Protein AF-0000000079816705 (afdb_homodimer)

Structure (mmCIF, N/CA/C/O backbone):
data_AF-0000000079816705-model_v1
#
loop_
_entity.id
_entity.type
_entity.pdbx_description
1 polymer 'SnoaL-like domain-containing protein'
#
loop_
_atom_site.group_PDB
_atom_site.id
_atom_site.type_symbol
_atom_site.label_atom_id
_atom_site.label_alt_id
_atom_site.label_comp_id
_atom_site.label_asym_id
_atom_site.label_entity_id
_atom_site.label_seq_id
_atom_site.pdbx_PDB_ins_code
_atom_site.Cartn_x
_atom_site.Cartn_y
_atom_site.Cartn_z
_atom_site.occupancy
_atom_site.B_iso_or_equiv
_atom_site.auth_seq_id
_atom_site.auth_comp_id
_atom_site.auth_asym_id
_atom_site.auth_atom_id
_atom_site.pdbx_PDB_model_num
ATOM 1 N N . MET A 1 1 ? -42.031 -26.094 -22.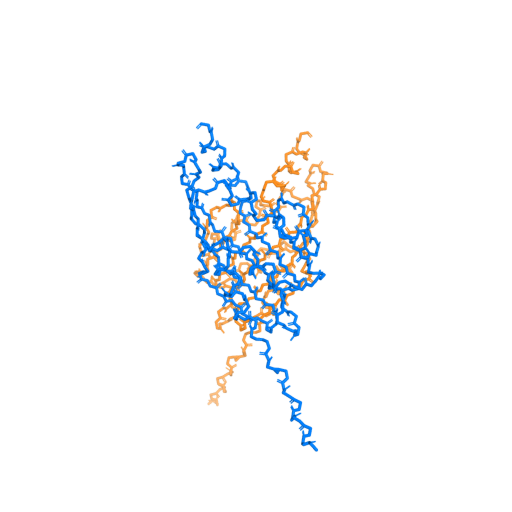469 1 42.72 1 MET A N 1
ATOM 2 C CA . MET A 1 1 ? -40.844 -26.328 -21.625 1 42.72 1 MET A CA 1
ATOM 3 C C . MET A 1 1 ? -40.625 -25.141 -20.703 1 42.72 1 MET A C 1
ATOM 5 O O . MET A 1 1 ? -40.656 -23.984 -21.156 1 42.72 1 MET A O 1
ATOM 9 N N . PRO A 1 2 ? -40.906 -25.188 -19.406 1 45.41 2 PRO A N 1
ATOM 10 C CA . PRO A 1 2 ? -40.875 -23.984 -18.562 1 45.41 2 PRO A CA 1
ATOM 11 C C . PRO A 1 2 ? -39.5 -23.281 -18.625 1 45.41 2 PRO A C 1
ATOM 13 O O . PRO A 1 2 ? -38.5 -23.906 -18.906 1 45.41 2 PRO A O 1
ATOM 16 N N . ASP A 1 3 ? -39.469 -22.031 -19.156 1 44.06 3 ASP A N 1
ATOM 17 C CA . ASP A 1 3 ? -38.281 -21.156 -19.125 1 44.06 3 ASP A CA 1
ATOM 18 C C . ASP A 1 3 ? -37.625 -21.172 -17.766 1 44.06 3 ASP A C 1
ATOM 20 O O . ASP A 1 3 ? -38.281 -20.984 -16.734 1 44.06 3 ASP A O 1
ATOM 24 N N . SER A 1 4 ? -36.656 -22.125 -17.531 1 47.72 4 SER A N 1
ATOM 25 C CA . SER A 1 4 ? -35.875 -22.109 -16.297 1 47.72 4 SER A CA 1
ATOM 26 C C . SER A 1 4 ? -35.688 -20.688 -15.789 1 47.72 4 SER A C 1
ATOM 28 O O . SER A 1 4 ? -35.312 -19.781 -16.562 1 47.72 4 SER A O 1
ATOM 30 N N . PRO A 1 5 ? -36.406 -20.281 -14.742 1 44.16 5 PRO A N 1
ATOM 31 C CA . PRO A 1 5 ? -36.188 -18.922 -14.25 1 44.16 5 PRO A CA 1
ATOM 32 C C . PRO A 1 5 ? -34.75 -18.422 -14.422 1 44.16 5 PRO A C 1
ATOM 34 O O . PRO A 1 5 ? -33.844 -19.234 -14.469 1 44.16 5 PRO A O 1
ATOM 37 N N . ALA A 1 6 ? -34.656 -17.391 -15.109 1 47.44 6 ALA A N 1
ATOM 38 C CA . ALA A 1 6 ? -33.406 -16.641 -15.188 1 47.44 6 ALA A CA 1
ATOM 39 C C . ALA A 1 6 ? -32.656 -16.688 -13.859 1 47.44 6 ALA A C 1
ATOM 41 O O . ALA A 1 6 ? -33.188 -16.344 -12.812 1 47.44 6 ALA A O 1
ATOM 42 N N . SER A 1 7 ? -31.906 -17.781 -13.484 1 44.28 7 SER A N 1
ATOM 43 C CA . SER A 1 7 ? -31.062 -17.844 -12.289 1 44.28 7 SER A CA 1
ATOM 44 C C . SER A 1 7 ? -30.562 -16.453 -11.891 1 44.28 7 SER A C 1
ATOM 46 O O . SER A 1 7 ? -29.984 -15.742 -12.711 1 44.28 7 SER A O 1
ATOM 48 N N . GLU A 1 8 ? -31.203 -15.68 -11.094 1 46.78 8 GLU A N 1
ATOM 49 C CA . GLU A 1 8 ? -30.75 -14.375 -10.617 1 46.78 8 GLU A CA 1
ATOM 50 C C . GLU A 1 8 ? -29.234 -14.352 -10.445 1 46.78 8 GLU A C 1
ATOM 52 O O . GLU A 1 8 ? -28.641 -15.297 -9.922 1 46.78 8 GLU A O 1
ATOM 57 N N . PRO A 1 9 ? -28.469 -13.617 -11.25 1 49.44 9 PRO A N 1
ATOM 58 C CA . PRO A 1 9 ? -27.016 -13.609 -11.133 1 49.44 9 PRO A CA 1
ATOM 59 C C . PRO A 1 9 ? -26.547 -13.664 -9.68 1 49.44 9 PRO A C 1
ATOM 61 O O . PRO A 1 9 ? -27.141 -13.031 -8.805 1 49.44 9 PRO A O 1
ATOM 64 N N . ARG A 1 10 ? -26.312 -14.68 -9.023 1 48.09 10 ARG A N 1
ATOM 65 C CA . ARG A 1 10 ? -25.766 -14.789 -7.68 1 48.09 10 ARG A CA 1
ATOM 66 C C . ARG A 1 10 ? -24.859 -13.602 -7.359 1 48.09 10 ARG A C 1
ATOM 68 O O . ARG A 1 10 ? -23.938 -13.305 -8.117 1 48.09 10 ARG A O 1
ATOM 75 N N . PRO A 1 11 ? -25.359 -12.664 -6.695 1 55.03 11 PRO A N 1
ATOM 76 C CA . PRO A 1 11 ? -24.562 -11.492 -6.344 1 55.03 11 PRO A CA 1
ATOM 77 C C . PRO A 1 11 ? -23.125 -11.836 -5.969 1 55.03 11 PRO A C 1
ATOM 79 O O . PRO A 1 11 ? -22.891 -12.766 -5.188 1 55.03 11 PRO A O 1
ATOM 82 N N . THR A 1 12 ? -22.125 -11.633 -6.855 1 71.31 12 THR A N 1
ATOM 83 C CA . THR A 1 12 ? -20.703 -11.906 -6.68 1 71.31 12 THR A CA 1
ATOM 84 C C . THR A 1 12 ? -20.203 -11.32 -5.363 1 71.31 12 THR A C 1
ATOM 86 O O . THR A 1 12 ? -20.531 -10.18 -5.02 1 71.31 12 THR A O 1
ATOM 89 N N . ASN A 1 13 ? -19.953 -12.141 -4.375 1 90.88 13 ASN A N 1
ATOM 90 C CA . ASN A 1 13 ? -19.328 -11.828 -3.09 1 90.88 13 ASN A CA 1
ATOM 91 C C . ASN A 1 13 ? -17.859 -11.484 -3.24 1 90.88 13 ASN A C 1
ATOM 93 O O . ASN A 1 13 ? -17.016 -12.383 -3.391 1 90.88 13 ASN A O 1
ATOM 97 N N . PRO A 1 14 ? -17.594 -10.234 -3.35 1 96.31 14 PRO A N 1
ATOM 98 C CA . PRO A 1 14 ? -16.203 -9.812 -3.543 1 96.31 14 PRO A CA 1
ATOM 99 C C . PRO A 1 14 ? -15.258 -10.43 -2.516 1 96.31 14 PRO A C 1
ATOM 101 O O . PRO A 1 14 ? -14.133 -10.805 -2.855 1 96.31 14 PRO A O 1
ATOM 104 N N . ARG A 1 15 ? -15.648 -10.555 -1.278 1 96.81 15 ARG A N 1
ATOM 105 C CA . ARG A 1 15 ? -14.805 -11.141 -0.239 1 96.81 15 ARG A CA 1
ATOM 106 C C . ARG A 1 15 ? -14.445 -12.586 -0.575 1 96.81 15 ARG A C 1
ATOM 108 O O . ARG A 1 15 ? -13.305 -13.008 -0.395 1 96.81 15 ARG A O 1
ATOM 115 N N . ALA A 1 16 ? -15.422 -13.312 -1.028 1 97 16 ALA A N 1
ATOM 116 C CA . ALA A 1 16 ? -15.188 -14.711 -1.363 1 97 16 ALA A CA 1
ATOM 117 C C . ALA A 1 16 ? -14.156 -14.844 -2.479 1 97 16 ALA A C 1
ATOM 119 O O . ALA A 1 16 ? -13.32 -15.75 -2.457 1 97 16 ALA A O 1
ATOM 120 N N . THR A 1 17 ? -14.211 -14.016 -3.504 1 97.94 17 THR A N 1
ATOM 121 C CA . THR A 1 17 ? -13.242 -14.023 -4.59 1 97.94 17 THR A CA 1
ATOM 122 C C . THR A 1 17 ? -11.836 -13.766 -4.059 1 97.94 17 THR A C 1
ATOM 124 O O . THR A 1 17 ? -10.891 -14.461 -4.438 1 97.94 17 THR A O 1
ATOM 127 N N . VAL A 1 18 ? -11.703 -12.844 -3.186 1 98.44 18 VAL A N 1
ATOM 128 C CA . VAL A 1 18 ? -10.406 -12.477 -2.631 1 98.44 18 VAL A CA 1
ATOM 129 C C . VAL A 1 18 ? -9.867 -13.609 -1.76 1 98.44 18 VAL A C 1
ATOM 131 O O . VAL A 1 18 ? -8.672 -13.922 -1.801 1 98.44 18 VAL A O 1
ATOM 134 N N . GLU A 1 19 ? -10.742 -14.188 -0.979 1 98.25 19 GLU A N 1
ATOM 135 C CA . GLU A 1 19 ? -10.328 -15.336 -0.175 1 98.25 19 GLU A CA 1
ATOM 136 C C . GLU A 1 19 ? -9.867 -16.484 -1.058 1 98.25 19 GLU A C 1
ATOM 138 O O . GLU A 1 19 ? -8.875 -17.156 -0.749 1 98.25 19 GLU A O 1
ATOM 143 N N . ALA A 1 20 ? -10.547 -16.719 -2.148 1 98.12 20 ALA A N 1
ATOM 144 C CA . ALA A 1 20 ? -10.141 -17.734 -3.111 1 98.12 20 ALA A CA 1
ATOM 145 C C . ALA A 1 20 ? -8.781 -17.406 -3.723 1 98.12 20 ALA A C 1
ATOM 147 O O . ALA A 1 20 ? -7.977 -18.297 -3.975 1 98.12 20 ALA A O 1
ATOM 148 N N . TYR A 1 21 ? -8.547 -16.172 -3.996 1 98.19 21 TYR A N 1
ATOM 149 C CA . TYR A 1 21 ? -7.262 -15.711 -4.516 1 98.19 21 TYR A CA 1
ATOM 150 C C . TYR A 1 21 ? -6.121 -16.109 -3.59 1 98.19 21 TYR A C 1
ATOM 152 O O . TYR A 1 21 ? -5.145 -16.719 -4.027 1 98.19 21 TYR A O 1
ATOM 160 N N . PHE A 1 22 ? -6.211 -15.789 -2.318 1 98.5 22 PHE A N 1
ATOM 161 C CA . PHE A 1 22 ? -5.141 -16.078 -1.374 1 98.5 22 PHE A CA 1
ATOM 162 C C . PHE A 1 22 ? -4.98 -17.594 -1.195 1 98.5 22 PHE A C 1
ATOM 164 O O . PHE A 1 22 ? -3.863 -18.078 -1.028 1 98.5 22 PHE A O 1
ATOM 171 N N . ALA A 1 23 ? -6.129 -18.328 -1.174 1 98.31 23 ALA A N 1
ATOM 172 C CA . ALA A 1 23 ? -6.043 -19.781 -1.122 1 98.31 23 ALA A CA 1
ATOM 173 C C . ALA A 1 23 ? -5.242 -20.328 -2.303 1 98.31 23 ALA A C 1
ATOM 175 O O . ALA A 1 23 ? -4.379 -21.188 -2.131 1 98.31 23 ALA A O 1
ATOM 176 N N . ALA A 1 24 ? -5.52 -19.844 -3.492 1 97.62 24 ALA A N 1
ATOM 177 C CA . ALA A 1 24 ? -4.848 -20.297 -4.703 1 97.62 24 ALA A CA 1
ATOM 178 C C . ALA A 1 24 ? -3.363 -19.938 -4.676 1 97.62 24 ALA A C 1
ATOM 180 O O . ALA A 1 24 ? -2.514 -20.766 -5.02 1 97.62 24 ALA A O 1
ATOM 181 N N . VAL A 1 25 ? -3.021 -18.734 -4.301 1 96.81 25 VAL A N 1
ATOM 182 C CA . VAL A 1 25 ? -1.636 -18.281 -4.215 1 96.81 25 VAL A CA 1
ATOM 183 C C . VAL A 1 25 ? -0.864 -19.172 -3.24 1 96.81 25 VAL A C 1
ATOM 185 O O . VAL A 1 25 ? 0.232 -19.641 -3.553 1 96.81 25 VAL A O 1
ATOM 188 N N . ASN A 1 26 ? -1.409 -19.391 -2.049 1 97.69 26 ASN A N 1
ATOM 189 C CA . ASN A 1 26 ? -0.739 -20.141 -0.999 1 97.69 26 ASN A CA 1
ATOM 190 C C . ASN A 1 26 ? -0.594 -21.609 -1.375 1 97.69 26 ASN A C 1
ATOM 192 O O . ASN A 1 26 ? 0.366 -22.266 -0.97 1 97.69 26 ASN A O 1
ATOM 196 N N . ALA A 1 27 ? -1.508 -22.094 -2.188 1 96.81 27 ALA A N 1
ATOM 197 C CA . ALA A 1 27 ? -1.453 -23.469 -2.662 1 96.81 27 ALA A CA 1
ATOM 198 C C . ALA A 1 27 ? -0.591 -23.578 -3.916 1 96.81 27 ALA A C 1
ATOM 200 O O . ALA A 1 27 ? -0.335 -24.688 -4.402 1 96.81 27 ALA A O 1
ATOM 201 N N . ARG A 1 28 ? -0.2 -22.5 -4.395 1 95.88 28 ARG A N 1
ATOM 202 C CA . ARG A 1 28 ? 0.533 -22.422 -5.652 1 95.88 28 ARG A CA 1
ATOM 203 C C . ARG A 1 28 ? -0.248 -23.094 -6.781 1 95.88 28 ARG A C 1
ATOM 205 O O . ARG A 1 28 ? 0.323 -23.844 -7.582 1 95.88 28 ARG A O 1
ATOM 212 N N . ASP A 1 29 ? -1.526 -22.906 -6.719 1 95.25 29 ASP A N 1
ATOM 213 C CA . ASP A 1 29 ? -2.428 -23.359 -7.773 1 95.25 29 ASP A CA 1
ATOM 214 C C . ASP A 1 29 ? -2.65 -22.266 -8.82 1 95.25 29 ASP A C 1
ATOM 216 O O . ASP A 1 29 ? -3.641 -21.547 -8.758 1 95.25 29 ASP A O 1
ATOM 220 N N . PHE A 1 30 ? -1.835 -22.234 -9.789 1 93.69 30 PHE A N 1
ATOM 221 C CA . PHE A 1 30 ? -1.773 -21.125 -10.727 1 93.69 30 PHE A CA 1
ATOM 222 C C . PHE A 1 30 ? -2.957 -21.156 -11.688 1 93.69 30 PHE A C 1
ATOM 224 O O . PHE A 1 30 ? -3.42 -20.109 -12.148 1 93.69 30 PHE A O 1
ATOM 231 N N . ASP A 1 31 ? -3.463 -22.312 -11.977 1 93.5 31 ASP A N 1
ATOM 232 C CA . ASP A 1 31 ? -4.648 -22.406 -12.82 1 93.5 31 ASP A CA 1
ATOM 233 C C . ASP A 1 31 ? -5.863 -21.781 -12.133 1 93.5 31 ASP A C 1
ATOM 235 O O . ASP A 1 31 ? -6.586 -20.984 -12.742 1 93.5 31 ASP A O 1
ATOM 239 N N . ALA A 1 32 ? -6.094 -22.188 -10.906 1 95.56 32 ALA A N 1
ATOM 240 C CA . ALA A 1 32 ? -7.188 -21.609 -10.141 1 95.56 32 ALA A CA 1
ATOM 241 C C . ALA A 1 32 ? -7.02 -20.094 -10 1 95.56 32 ALA A C 1
ATOM 243 O O . ALA A 1 32 ? -7.996 -19.344 -10.086 1 95.56 32 ALA A O 1
ATOM 244 N N . LEU A 1 33 ? -5.785 -19.672 -9.766 1 95.94 33 LEU A N 1
ATOM 245 C CA . LEU A 1 33 ? -5.488 -18.25 -9.625 1 95.94 33 LEU A CA 1
ATOM 246 C C . LEU A 1 33 ? -5.863 -17.484 -10.883 1 95.94 33 LEU A C 1
ATOM 248 O O . LEU A 1 33 ? -6.566 -16.469 -10.82 1 95.94 33 LEU A O 1
ATOM 252 N N . ALA A 1 34 ? -5.414 -17.953 -12 1 94.94 34 ALA A N 1
ATOM 253 C CA . ALA A 1 34 ? -5.676 -17.312 -13.273 1 94.94 34 ALA A CA 1
ATOM 254 C C . ALA A 1 34 ? -7.176 -17.203 -13.539 1 94.94 34 ALA A C 1
ATOM 256 O O . ALA A 1 34 ? -7.652 -16.188 -14.062 1 94.94 34 ALA A O 1
ATOM 257 N N . ALA A 1 35 ? -7.926 -18.141 -13.156 1 95.44 35 ALA A N 1
ATOM 258 C CA . ALA A 1 35 ? -9.359 -18.219 -13.422 1 95.44 35 ALA A CA 1
ATOM 259 C C . ALA A 1 35 ? -10.125 -17.172 -12.625 1 95.44 35 ALA A C 1
ATOM 261 O O . ALA A 1 35 ? -11.281 -16.875 -12.93 1 95.44 35 ALA A O 1
ATOM 262 N N . LEU A 1 36 ? -9.547 -16.688 -11.602 1 97.56 36 LEU A N 1
ATOM 263 C CA . LEU A 1 36 ? -10.203 -15.68 -10.766 1 97.56 36 LEU A CA 1
ATOM 264 C C . LEU A 1 36 ? -10.164 -14.312 -11.43 1 97.56 36 LEU A C 1
ATOM 266 O O . LEU A 1 36 ? -10.906 -13.406 -11.039 1 97.56 36 LEU A O 1
ATOM 270 N N . PHE A 1 37 ? -9.266 -14.094 -12.375 1 98.19 37 PHE A N 1
ATOM 271 C CA . PHE A 1 37 ? -9.102 -12.797 -13.008 1 98.19 37 PHE A CA 1
ATOM 272 C C . PHE A 1 37 ? -10.039 -12.648 -14.203 1 98.19 37 PHE A C 1
ATOM 274 O O . PHE A 1 37 ? -10.305 -13.625 -14.914 1 98.19 37 PHE A O 1
ATOM 281 N N . ALA A 1 38 ? -10.531 -11.43 -14.406 1 98 38 ALA A N 1
ATOM 282 C CA . ALA A 1 38 ? -11.203 -11.102 -15.656 1 98 38 ALA A CA 1
ATOM 283 C C . ALA A 1 38 ? -10.242 -11.219 -16.844 1 98 38 ALA A C 1
ATOM 285 O O . ALA A 1 38 ? -9.031 -11.094 -16.672 1 98 38 ALA A O 1
ATOM 286 N N . GLU A 1 39 ? -10.727 -11.391 -18 1 96.75 39 GLU A N 1
ATOM 287 C CA . GLU A 1 39 ? -9.906 -11.578 -19.188 1 96.75 39 GLU A CA 1
ATOM 288 C C . GLU A 1 39 ? -9.023 -10.359 -19.453 1 96.75 39 GLU A C 1
ATOM 290 O O . GLU A 1 39 ? -7.887 -10.5 -19.906 1 96.75 39 GLU A O 1
ATOM 295 N N . ASP A 1 40 ? -9.508 -9.219 -19.156 1 97.06 40 ASP A N 1
ATOM 296 C CA . ASP A 1 40 ? -8.773 -7.98 -19.422 1 97.06 40 ASP A CA 1
ATOM 297 C C . ASP A 1 40 ? -8.273 -7.348 -18.125 1 97.06 40 ASP A C 1
ATOM 299 O O . ASP A 1 40 ? -8.086 -6.129 -18.062 1 97.06 40 ASP A O 1
ATOM 303 N N . ALA A 1 41 ? -8.172 -8.164 -17.109 1 98.56 41 ALA A N 1
ATOM 304 C CA . ALA A 1 41 ? -7.781 -7.656 -15.797 1 98.56 41 ALA A CA 1
ATOM 305 C C . ALA A 1 41 ? -6.445 -6.918 -15.867 1 98.56 41 ALA A C 1
ATOM 307 O O . ALA A 1 41 ? -5.613 -7.207 -16.734 1 98.56 41 ALA A O 1
ATOM 308 N N . THR A 1 42 ? -6.273 -5.918 -15.016 1 98.69 42 THR A N 1
ATOM 309 C CA . THR A 1 42 ? -5 -5.234 -14.812 1 98.69 42 THR A CA 1
ATOM 310 C C . THR A 1 42 ? -4.387 -5.613 -13.469 1 98.69 42 THR A C 1
ATOM 312 O O . THR A 1 42 ? -5.105 -5.801 -12.484 1 98.69 42 THR A O 1
ATOM 315 N N . PHE A 1 43 ? -3.135 -5.773 -13.5 1 98.31 43 PHE A N 1
ATOM 316 C CA . PHE A 1 43 ? -2.367 -6.203 -12.336 1 98.31 43 PHE A CA 1
ATOM 317 C C . PHE A 1 43 ? -1.11 -5.355 -12.172 1 98.31 43 PHE A C 1
ATOM 319 O O . PHE A 1 43 ? -0.281 -5.289 -13.078 1 98.31 43 PHE A O 1
ATOM 326 N N . SER A 1 44 ? -0.979 -4.703 -10.984 1 98.62 44 SER A N 1
ATOM 327 C CA . SER A 1 44 ? 0.123 -3.785 -10.711 1 98.62 44 SER A CA 1
ATOM 328 C C . SER A 1 44 ? 0.858 -4.168 -9.43 1 98.62 44 SER A C 1
ATOM 330 O O . SER A 1 44 ? 0.523 -3.682 -8.344 1 98.62 44 SER A O 1
ATOM 332 N N . PRO A 1 45 ? 1.819 -5.051 -9.508 1 97.94 45 PRO A N 1
ATOM 333 C CA . PRO A 1 45 ? 2.689 -5.277 -8.352 1 97.94 45 PRO A CA 1
ATOM 334 C C . PRO A 1 45 ? 3.727 -4.172 -8.172 1 97.94 45 PRO A C 1
ATOM 336 O O . PRO A 1 45 ? 4.477 -3.861 -9.094 1 97.94 45 PRO A O 1
ATOM 339 N N . VAL A 1 46 ? 3.773 -3.611 -6.996 1 98.06 46 VAL A N 1
ATOM 340 C CA . VAL A 1 46 ? 4.695 -2.51 -6.73 1 98.06 46 VAL A CA 1
ATOM 341 C C . VAL A 1 46 ? 6.125 -2.947 -7.035 1 98.06 46 VAL A C 1
ATOM 343 O O . VAL A 1 46 ? 6.52 -4.074 -6.723 1 98.06 46 VAL A O 1
ATOM 346 N N . GLY A 1 47 ? 6.852 -2.021 -7.73 1 96.06 47 GLY A N 1
ATOM 347 C CA . GLY A 1 47 ? 8.25 -2.299 -8.023 1 96.06 47 GLY A CA 1
ATOM 348 C C . GLY A 1 47 ? 8.445 -3.117 -9.289 1 96.06 47 GLY A C 1
ATOM 349 O O . GLY A 1 47 ? 9.57 -3.463 -9.641 1 96.06 47 GLY A O 1
ATOM 350 N N . SER A 1 48 ? 7.398 -3.518 -9.922 1 95.62 48 SER A N 1
ATOM 351 C CA . SER A 1 48 ? 7.453 -4.293 -11.156 1 95.62 48 SER A CA 1
ATOM 352 C C . SER A 1 48 ? 6.559 -3.684 -12.234 1 95.62 48 SER A C 1
ATOM 354 O O . SER A 1 48 ? 5.789 -2.758 -11.961 1 95.62 48 SER A O 1
ATOM 356 N N . ARG A 1 49 ? 6.672 -4.102 -13.43 1 95.06 49 ARG A N 1
ATOM 357 C CA . ARG A 1 49 ? 5.844 -3.59 -14.516 1 95.06 49 ARG A CA 1
ATOM 358 C C . ARG A 1 49 ? 4.383 -3.996 -14.328 1 95.06 49 ARG A C 1
ATOM 360 O O . ARG A 1 49 ? 4.098 -5.059 -13.773 1 95.06 49 ARG A O 1
ATOM 367 N N . ASP A 1 50 ? 3.553 -3.17 -14.867 1 97.69 50 ASP A N 1
ATOM 368 C CA . ASP A 1 50 ? 2.137 -3.525 -14.914 1 97.69 50 ASP A CA 1
ATOM 369 C C . ASP A 1 50 ? 1.893 -4.676 -15.883 1 97.69 50 ASP A C 1
ATOM 371 O O . ASP A 1 50 ? 2.604 -4.812 -16.891 1 97.69 50 ASP A O 1
ATOM 375 N N . ARG A 1 51 ? 0.913 -5.461 -15.508 1 97.44 51 ARG A N 1
ATOM 376 C CA . ARG A 1 51 ? 0.498 -6.574 -16.359 1 97.44 51 ARG A CA 1
ATOM 377 C C . ARG A 1 51 ? -0.968 -6.445 -16.75 1 97.44 51 ARG A C 1
ATOM 379 O O . ARG A 1 51 ? -1.759 -5.828 -16.031 1 97.44 51 ARG A O 1
ATOM 386 N N . GLN A 1 52 ? -1.261 -6.992 -17.875 1 97.88 52 GLN A N 1
ATOM 387 C CA . GLN A 1 52 ? -2.627 -6.934 -18.391 1 97.88 52 GLN A CA 1
ATOM 388 C C . GLN A 1 52 ? -3.039 -8.266 -19.016 1 97.88 52 GLN A C 1
ATOM 390 O O . GLN A 1 52 ? -2.293 -8.844 -19.812 1 97.88 52 GLN A O 1
ATOM 395 N N . GLY A 1 53 ? -4.215 -8.664 -18.656 1 96.75 53 GLY A N 1
ATOM 396 C CA . GLY A 1 53 ? -4.758 -9.914 -19.172 1 96.75 53 GLY A CA 1
ATOM 397 C C . GLY A 1 53 ? -4.309 -11.125 -18.391 1 96.75 53 GLY A C 1
ATOM 398 O O . GLY A 1 53 ? -3.24 -11.117 -17.766 1 96.75 53 GLY A O 1
ATOM 399 N N . ARG A 1 54 ? -5.09 -12.172 -18.453 1 95.44 54 ARG A N 1
ATOM 400 C CA . ARG A 1 54 ? -4.883 -13.359 -17.625 1 95.44 54 ARG A CA 1
ATOM 401 C C . ARG A 1 54 ? -3.535 -14.008 -17.922 1 95.44 54 ARG A C 1
ATOM 403 O O . ARG A 1 54 ? -2.816 -14.414 -17.016 1 95.44 54 ARG A O 1
ATOM 410 N N . ALA A 1 55 ? -3.201 -14.125 -19.172 1 92.44 55 ALA A N 1
ATOM 411 C CA . ALA A 1 55 ? -1.953 -14.773 -19.547 1 92.44 55 ALA A CA 1
ATOM 412 C C . ALA A 1 55 ? -0.749 -14.039 -18.984 1 92.44 55 ALA A C 1
ATOM 414 O O . ALA A 1 55 ? 0.155 -14.656 -18.406 1 92.44 55 ALA A O 1
ATOM 415 N N . ASP A 1 56 ? -0.744 -12.75 -19.125 1 95.38 56 ASP A N 1
ATOM 416 C CA . ASP A 1 56 ? 0.337 -11.914 -18.594 1 95.38 56 ASP A CA 1
ATOM 417 C C . ASP A 1 56 ? 0.391 -11.977 -17.078 1 95.38 56 ASP A C 1
ATOM 419 O O . ASP A 1 56 ? 1.474 -12.047 -16.484 1 95.38 56 ASP A O 1
ATOM 423 N N . ILE A 1 57 ? -0.718 -11.961 -16.438 1 95.81 57 ILE A N 1
ATOM 424 C CA . ILE A 1 57 ? -0.808 -12 -14.977 1 95.81 57 ILE A CA 1
ATOM 425 C C . ILE A 1 57 ? -0.337 -13.359 -14.469 1 95.81 57 ILE A C 1
ATOM 427 O O . ILE A 1 57 ? 0.414 -13.438 -13.492 1 95.81 57 ILE A O 1
ATOM 431 N N . ALA A 1 58 ? -0.751 -14.422 -15.164 1 92.06 58 ALA A N 1
ATOM 432 C CA . ALA A 1 58 ? -0.384 -15.781 -14.766 1 92.06 58 ALA A CA 1
ATOM 433 C C . ALA A 1 58 ? 1.128 -15.977 -14.828 1 92.06 58 ALA A C 1
ATOM 435 O O . ALA A 1 58 ? 1.687 -16.766 -14.062 1 92.06 58 ALA A O 1
ATOM 436 N N . ALA A 1 59 ? 1.818 -15.25 -15.617 1 93.31 59 ALA A N 1
ATOM 437 C CA . ALA A 1 59 ? 3.26 -15.391 -15.805 1 93.31 59 ALA A CA 1
ATOM 438 C C . ALA A 1 59 ? 4.031 -14.773 -14.641 1 93.31 59 ALA A C 1
ATOM 440 O O . ALA A 1 59 ? 5.23 -15.016 -14.484 1 93.31 59 ALA A O 1
ATOM 441 N N . TYR A 1 60 ? 3.457 -14.039 -13.805 1 94.56 60 TYR A N 1
ATOM 442 C CA . TYR A 1 60 ? 4.094 -13.32 -12.711 1 94.56 60 TYR A CA 1
ATOM 443 C C . TYR A 1 60 ? 4.41 -14.266 -11.555 1 94.56 60 TYR A C 1
ATOM 445 O O . TYR A 1 60 ? 5.492 -14.188 -10.961 1 94.56 60 TYR A O 1
ATOM 453 N N . TYR A 1 61 ? 3.557 -15.172 -11.227 1 93.88 61 TYR A N 1
ATOM 454 C CA . TYR A 1 61 ? 3.562 -15.859 -9.945 1 93.88 61 TYR A CA 1
ATOM 455 C C . TYR A 1 61 ? 4.566 -17 -9.945 1 93.88 61 TYR A C 1
ATOM 457 O O . TYR A 1 61 ? 5.328 -17.172 -8.984 1 93.88 61 TYR A O 1
ATOM 465 N N . PRO A 1 62 ? 4.719 -17.766 -11.031 1 92.44 62 PRO A N 1
ATOM 466 C CA . PRO A 1 62 ? 5.617 -18.922 -10.969 1 92.44 62 PRO A CA 1
ATOM 467 C C . PRO A 1 62 ? 7.062 -18.531 -10.664 1 92.44 62 PRO A C 1
ATOM 469 O O . PRO A 1 62 ? 7.656 -19.047 -9.711 1 92.44 62 PRO A O 1
ATOM 472 N N . PRO A 1 63 ? 7.617 -17.609 -11.43 1 91.38 63 PRO A N 1
ATOM 473 C CA . PRO A 1 63 ? 9 -17.266 -11.102 1 91.38 63 PRO A CA 1
ATOM 474 C C . PRO A 1 63 ? 9.141 -16.641 -9.711 1 91.38 63 PRO A C 1
ATOM 476 O O . PRO A 1 63 ? 10.164 -16.828 -9.047 1 91.38 63 PRO A O 1
ATOM 479 N N . LEU A 1 64 ? 8.227 -15.852 -9.258 1 90.62 64 LEU A N 1
ATOM 480 C CA . LEU A 1 64 ? 8.242 -15.25 -7.934 1 90.62 64 LEU A CA 1
ATOM 481 C C . LEU A 1 64 ? 8.242 -16.312 -6.848 1 90.62 64 LEU A C 1
ATOM 483 O O . LEU A 1 64 ? 9.086 -16.297 -5.949 1 90.62 64 LEU A O 1
ATOM 487 N N . LEU A 1 65 ? 7.391 -17.266 -6.941 1 91.62 65 LEU A N 1
ATOM 488 C CA . LEU A 1 65 ? 7.199 -18.266 -5.898 1 91.62 65 LEU A CA 1
ATOM 489 C C . LEU A 1 65 ? 8.273 -19.328 -5.969 1 91.62 65 LEU A C 1
ATOM 491 O O . LEU A 1 65 ? 8.555 -20.016 -4.977 1 91.62 65 LEU A O 1
ATOM 495 N N . ALA A 1 66 ? 8.898 -19.484 -7.117 1 91.06 66 ALA A N 1
ATOM 496 C CA . ALA A 1 66 ? 9.977 -20.453 -7.289 1 91.06 66 ALA A CA 1
ATOM 497 C C . ALA A 1 66 ? 11.164 -20.125 -6.395 1 91.06 66 ALA A C 1
ATOM 499 O O . ALA A 1 66 ? 11.977 -20.984 -6.074 1 91.06 66 ALA A O 1
ATOM 500 N N . GLY A 1 67 ? 11.266 -18.922 -6.02 1 92.31 67 GLY A N 1
ATOM 501 C CA . GLY A 1 67 ? 12.352 -18.5 -5.152 1 92.31 67 GLY A CA 1
ATOM 502 C C . GLY A 1 67 ? 12.148 -18.906 -3.703 1 92.31 67 GLY A C 1
ATOM 503 O O . GLY A 1 67 ? 13.07 -18.812 -2.893 1 92.31 67 GLY A O 1
ATOM 504 N N . PHE A 1 68 ? 11.016 -19.422 -3.408 1 95.38 68 PHE A N 1
ATOM 505 C CA . PHE A 1 68 ? 10.68 -19.766 -2.033 1 95.38 68 PHE A CA 1
ATOM 506 C C . PHE A 1 68 ? 10.43 -21.266 -1.895 1 95.38 68 PHE A C 1
ATOM 508 O O . PHE A 1 68 ? 9.711 -21.844 -2.703 1 95.38 68 PHE A O 1
ATOM 515 N N . GLU A 1 69 ? 11.016 -21.859 -0.927 1 95.75 69 GLU A N 1
ATOM 516 C CA . GLU A 1 69 ? 10.672 -23.219 -0.536 1 95.75 69 GLU A CA 1
ATOM 517 C C . GLU A 1 69 ? 9.242 -23.297 0.004 1 95.75 69 GLU A C 1
ATOM 519 O O . GLU A 1 69 ? 8.5 -24.234 -0.302 1 95.75 69 GLU A O 1
ATOM 524 N N . ARG A 1 70 ? 8.977 -22.328 0.792 1 96.81 70 ARG A N 1
ATOM 525 C CA . ARG A 1 70 ? 7.637 -22.141 1.331 1 96.81 70 ARG A CA 1
ATOM 526 C C . ARG A 1 70 ? 7.344 -20.656 1.544 1 96.81 70 ARG A C 1
ATOM 528 O O . ARG A 1 70 ? 8.266 -19.859 1.708 1 96.81 70 ARG A O 1
ATOM 535 N N . GLY A 1 71 ? 6.137 -20.359 1.53 1 97.62 71 GLY A N 1
ATOM 536 C CA . GLY A 1 71 ? 5.637 -19.016 1.771 1 97.62 71 GLY A CA 1
ATOM 537 C C . GLY A 1 71 ? 4.141 -18.969 1.996 1 97.62 71 GLY A C 1
ATOM 538 O O . GLY A 1 71 ? 3.393 -19.75 1.413 1 97.62 71 GLY A O 1
ATOM 539 N N . THR A 1 72 ? 3.777 -18.062 2.832 1 98.56 72 THR A N 1
ATOM 540 C CA . THR A 1 72 ? 2.357 -17.938 3.135 1 98.56 72 THR A CA 1
ATOM 541 C C . THR A 1 72 ? 1.966 -16.469 3.264 1 98.56 72 THR A C 1
ATOM 543 O O . THR A 1 72 ? 2.623 -15.695 3.977 1 98.56 72 THR A O 1
ATOM 546 N N . ASP A 1 73 ? 1.02 -16.094 2.459 1 98.69 73 ASP A N 1
ATOM 547 C CA . ASP A 1 73 ? 0.312 -14.836 2.672 1 98.69 73 ASP A CA 1
ATOM 548 C C . ASP A 1 73 ? -0.858 -15.023 3.635 1 98.69 73 ASP A C 1
ATOM 550 O O . ASP A 1 73 ? -1.766 -15.812 3.373 1 98.69 73 ASP A O 1
ATOM 554 N N . THR A 1 74 ? -0.886 -14.312 4.684 1 98.81 74 THR A N 1
ATOM 555 C CA . THR A 1 74 ? -1.973 -14.367 5.656 1 98.81 74 THR A CA 1
ATOM 556 C C . THR A 1 74 ? -2.746 -13.055 5.672 1 98.81 74 THR A C 1
ATOM 558 O O . THR A 1 74 ? -2.236 -12.031 6.141 1 98.81 74 THR A O 1
ATOM 561 N N . PRO A 1 75 ? -3.959 -13.094 5.145 1 98.81 75 PRO A N 1
ATOM 562 C CA . PRO A 1 75 ? -4.785 -11.898 5.332 1 98.81 75 PRO A CA 1
ATOM 563 C C . PRO A 1 75 ? -5.047 -11.586 6.801 1 98.81 75 PRO A C 1
ATOM 565 O O . PRO A 1 75 ? -5.625 -12.406 7.52 1 98.81 75 PRO A O 1
ATOM 568 N N . THR A 1 76 ? -4.609 -10.453 7.238 1 98.56 76 THR A N 1
ATOM 569 C CA . THR A 1 76 ? -4.793 -10.047 8.625 1 98.56 76 THR A CA 1
ATOM 570 C C . THR A 1 76 ? -6.039 -9.18 8.781 1 98.56 76 THR A C 1
ATOM 572 O O . THR A 1 76 ? -6.59 -9.055 9.875 1 98.56 76 THR A O 1
ATOM 575 N N . ARG A 1 77 ? -6.461 -8.57 7.75 1 98.31 77 ARG A N 1
ATOM 576 C CA . ARG A 1 77 ? -7.668 -7.75 7.715 1 98.31 77 ARG A CA 1
ATOM 577 C C . ARG A 1 77 ? -8.211 -7.637 6.297 1 98.31 77 ARG A C 1
ATOM 579 O O . ARG A 1 77 ? -7.453 -7.422 5.352 1 98.31 77 ARG A O 1
ATOM 586 N N . ILE A 1 78 ? -9.492 -7.773 6.121 1 98.38 78 ILE A N 1
ATOM 587 C CA . ILE A 1 78 ? -10.172 -7.617 4.84 1 98.38 78 ILE A CA 1
ATOM 588 C C . ILE A 1 78 ? -11.273 -6.566 4.961 1 98.38 78 ILE A C 1
ATOM 590 O O . ILE A 1 78 ? -12.172 -6.691 5.801 1 98.38 78 ILE A O 1
ATOM 594 N N . SER A 1 79 ? -11.203 -5.523 4.191 1 98.31 79 SER A N 1
ATOM 595 C CA . SER A 1 79 ? -12.203 -4.465 4.137 1 98.31 79 SER A CA 1
ATOM 596 C C . SER A 1 79 ? -12.891 -4.426 2.775 1 98.31 79 SER A C 1
ATOM 598 O O . SER A 1 79 ? -12.227 -4.312 1.743 1 98.31 79 SER A O 1
ATOM 600 N N . VAL A 1 80 ? -14.188 -4.465 2.783 1 97.88 80 VAL A N 1
ATOM 601 C CA . VAL A 1 80 ? -14.938 -4.512 1.535 1 97.88 80 VAL A CA 1
ATOM 602 C C . VAL A 1 80 ? -15.758 -3.23 1.38 1 97.88 80 VAL A C 1
ATOM 604 O O . VAL A 1 80 ? -16.641 -2.943 2.199 1 97.88 80 VAL A O 1
ATOM 607 N N . ALA A 1 81 ? -15.477 -2.422 0.412 1 97.25 81 ALA A N 1
ATOM 608 C CA . ALA A 1 81 ? -16.25 -1.266 -0.026 1 97.25 81 ALA A CA 1
ATOM 609 C C . ALA A 1 81 ? -16.891 -1.521 -1.387 1 97.25 81 ALA A C 1
ATOM 611 O O . ALA A 1 81 ? -16.312 -1.197 -2.426 1 97.25 81 ALA A O 1
ATOM 612 N N . ASP A 1 82 ? -18.172 -2.01 -1.296 1 94.12 82 ASP A N 1
ATOM 613 C CA . ASP A 1 82 ? -18.828 -2.43 -2.529 1 94.12 82 ASP A CA 1
ATOM 614 C C . ASP A 1 82 ? -17.969 -3.447 -3.287 1 94.12 82 ASP A C 1
ATOM 616 O O . ASP A 1 82 ? -17.781 -4.574 -2.822 1 94.12 82 ASP A O 1
ATOM 620 N N . ARG A 1 83 ? -17.266 -3.076 -4.406 1 95.31 83 ARG A N 1
ATOM 621 C CA . ARG A 1 83 ? -16.531 -4.039 -5.219 1 95.31 83 ARG A CA 1
ATOM 622 C C . ARG A 1 83 ? -15.031 -3.828 -5.094 1 95.31 83 ARG A C 1
ATOM 624 O O . ARG A 1 83 ? -14.25 -4.441 -5.824 1 95.31 83 ARG A O 1
ATOM 631 N N . VAL A 1 84 ? -14.703 -2.91 -4.234 1 98.25 84 VAL A N 1
ATOM 632 C CA . VAL A 1 84 ? -13.297 -2.707 -3.91 1 98.25 84 VAL A CA 1
ATOM 633 C C . VAL A 1 84 ? -12.961 -3.408 -2.596 1 98.25 84 VAL A C 1
ATOM 635 O O . VAL A 1 84 ? -13.641 -3.205 -1.585 1 98.25 84 VAL A O 1
ATOM 638 N N . VAL A 1 85 ? -11.984 -4.289 -2.602 1 98.62 85 VAL A N 1
ATOM 639 C CA . VAL A 1 85 ? -11.555 -5.031 -1.419 1 98.62 85 VAL A CA 1
ATOM 640 C C . VAL A 1 85 ? -10.102 -4.699 -1.099 1 98.62 85 VAL A C 1
ATOM 642 O O . VAL A 1 85 ? -9.227 -4.832 -1.957 1 98.62 85 VAL A O 1
ATOM 645 N N . THR A 1 86 ? -9.859 -4.215 0.055 1 98.88 86 THR A N 1
ATOM 646 C CA . THR A 1 86 ? -8.508 -3.982 0.557 1 98.88 86 THR A CA 1
ATOM 647 C C . THR A 1 86 ? -8.117 -5.047 1.577 1 98.88 86 THR A C 1
ATOM 649 O O . THR A 1 86 ? -8.891 -5.348 2.492 1 98.88 86 THR A O 1
ATOM 652 N N . VAL A 1 87 ? -6.945 -5.57 1.382 1 98.88 87 VAL A N 1
ATOM 653 C CA . VAL A 1 87 ? -6.492 -6.645 2.262 1 98.88 87 VAL A CA 1
ATOM 654 C C . VAL A 1 87 ? -5.121 -6.297 2.834 1 98.88 87 VAL A C 1
ATOM 656 O O . VAL A 1 87 ? -4.18 -6.023 2.086 1 98.88 87 VAL A O 1
ATOM 659 N N . GLU A 1 88 ? -5 -6.23 4.098 1 98.88 88 GLU A N 1
ATOM 660 C CA . GLU A 1 88 ? -3.711 -6.219 4.777 1 98.88 88 GLU A CA 1
ATOM 661 C C . GLU A 1 88 ? -3.199 -7.633 5.02 1 98.88 88 GLU A C 1
ATOM 663 O O . GLU A 1 88 ? -3.977 -8.531 5.355 1 98.88 88 GLU A O 1
ATOM 668 N N . ILE A 1 89 ? -1.901 -7.789 4.828 1 98.88 89 ILE A N 1
ATOM 669 C CA . ILE A 1 89 ? -1.343 -9.133 4.723 1 98.88 89 ILE A CA 1
ATOM 670 C C . ILE A 1 89 ? -0.039 -9.211 5.516 1 98.88 89 ILE A C 1
ATOM 672 O O . ILE A 1 89 ? 0.75 -8.266 5.516 1 98.88 89 ILE A O 1
ATOM 676 N N . GLY A 1 90 ? 0.162 -10.273 6.184 1 98.81 90 GLY A N 1
ATOM 677 C CA . GLY A 1 90 ? 1.495 -10.695 6.582 1 98.81 90 GLY A CA 1
ATOM 678 C C . GLY A 1 90 ? 2.047 -11.812 5.727 1 98.81 90 GLY A C 1
ATOM 679 O O . GLY A 1 90 ? 1.391 -12.844 5.539 1 98.81 90 GLY A O 1
ATOM 680 N N . PHE A 1 91 ? 3.215 -11.625 5.199 1 98.69 91 PHE A N 1
ATOM 681 C CA . PHE A 1 91 ? 3.896 -12.68 4.461 1 98.69 91 PHE A CA 1
ATOM 682 C C . PHE A 1 91 ? 5.035 -13.273 5.285 1 98.69 91 PHE A C 1
ATOM 684 O O . PHE A 1 91 ? 5.773 -12.539 5.945 1 98.69 91 PHE A O 1
ATOM 691 N N . GLU A 1 92 ? 5.164 -14.5 5.285 1 98.69 92 GLU A N 1
ATOM 692 C CA . GLU A 1 92 ? 6.316 -15.242 5.793 1 98.69 92 GLU A CA 1
ATOM 693 C C . GLU A 1 92 ? 6.738 -16.344 4.824 1 98.69 92 GLU A C 1
ATOM 695 O O . GLU A 1 92 ? 5.898 -17.078 4.316 1 98.69 92 GLU A O 1
ATOM 700 N N . GLY A 1 93 ? 7.98 -16.422 4.605 1 98 93 GLY A N 1
ATOM 701 C CA . GLY A 1 93 ? 8.477 -17.469 3.727 1 98 93 GLY A CA 1
ATOM 702 C C . GLY A 1 93 ? 9.93 -17.812 3.984 1 98 93 GLY A C 1
ATOM 703 O O . GLY A 1 93 ? 10.609 -17.141 4.766 1 98 93 GLY A O 1
ATOM 704 N N . ARG A 1 94 ? 10.352 -18.938 3.426 1 97.94 94 ARG A N 1
ATOM 705 C CA . ARG A 1 94 ? 11.734 -19.406 3.393 1 97.94 94 ARG A CA 1
ATOM 706 C C . ARG A 1 94 ? 12.227 -19.562 1.957 1 97.94 94 ARG A C 1
ATOM 708 O O . ARG A 1 94 ? 11.578 -20.219 1.143 1 97.94 94 ARG A O 1
ATOM 715 N N . THR A 1 95 ? 13.344 -18.953 1.701 1 97.12 95 THR A N 1
ATOM 716 C CA . THR A 1 95 ? 13.891 -19.062 0.351 1 97.12 95 THR A CA 1
ATOM 717 C C . THR A 1 95 ? 14.422 -20.469 0.088 1 97.12 95 THR A C 1
ATOM 719 O O . THR A 1 95 ? 14.625 -21.25 1.022 1 97.12 95 THR A O 1
ATOM 722 N N . VAL A 1 96 ? 14.625 -20.766 -1.172 1 95.31 96 VAL A N 1
ATOM 723 C CA . VAL A 1 96 ? 15.227 -22.031 -1.559 1 95.31 96 VAL A CA 1
ATOM 724 C C . VAL A 1 96 ? 16.625 -22.156 -0.946 1 95.31 96 VAL A C 1
ATOM 726 O O . VAL A 1 96 ? 17.078 -23.25 -0.626 1 95.31 96 VAL A O 1
ATOM 729 N N . GLY A 1 97 ? 17.25 -21.094 -0.697 1 94.31 97 GLY A N 1
ATOM 730 C CA . GLY A 1 97 ? 18.562 -21.062 -0.085 1 94.31 97 GLY A CA 1
ATOM 731 C C . GLY A 1 97 ? 18.516 -21.188 1.427 1 94.31 97 GLY A C 1
ATOM 732 O O . GLY A 1 97 ? 19.562 -21.25 2.08 1 94.31 97 GLY A O 1
ATOM 733 N N . GLY A 1 98 ? 17.328 -21.094 2.002 1 96.12 98 GLY A N 1
ATOM 734 C CA . GLY A 1 98 ? 17.188 -21.406 3.414 1 96.12 98 GLY A CA 1
ATOM 735 C C . GLY A 1 98 ? 17.031 -20.172 4.289 1 96.12 98 GLY A C 1
ATOM 736 O O . GLY A 1 98 ? 17 -20.281 5.516 1 96.12 98 GLY A O 1
ATOM 737 N N . ALA A 1 99 ? 16.922 -19.047 3.701 1 97.38 99 ALA A N 1
ATOM 738 C CA . ALA A 1 99 ? 16.781 -17.828 4.473 1 97.38 99 ALA A CA 1
ATOM 739 C C . ALA A 1 99 ? 15.305 -17.484 4.691 1 97.38 99 ALA A C 1
ATOM 741 O O . ALA A 1 99 ? 14.477 -17.688 3.803 1 97.38 99 ALA A O 1
ATOM 742 N N . ASP A 1 100 ? 14.992 -16.891 5.852 1 98.06 100 ASP A N 1
ATOM 743 C CA . ASP A 1 100 ? 13.633 -16.438 6.152 1 98.06 100 ASP A CA 1
ATOM 744 C C . ASP A 1 100 ? 13.391 -15.039 5.613 1 98.06 100 ASP A C 1
ATOM 746 O O . ASP A 1 100 ? 14.258 -14.172 5.711 1 98.06 100 ASP A O 1
ATOM 750 N N . ILE A 1 101 ? 12.273 -14.883 5.016 1 98.19 101 ILE A N 1
ATOM 751 C CA . ILE A 1 101 ? 11.789 -13.586 4.559 1 98.19 101 ILE A CA 1
ATOM 752 C C . ILE A 1 101 ? 10.422 -13.297 5.168 1 98.19 101 ILE A C 1
ATOM 754 O O . ILE A 1 101 ? 9.555 -14.172 5.203 1 98.19 101 ILE A O 1
ATOM 758 N N . ALA A 1 102 ? 10.203 -12.117 5.68 1 98.69 102 ALA A N 1
ATOM 759 C CA . ALA A 1 102 ? 8.914 -11.695 6.215 1 98.69 102 ALA A CA 1
ATOM 760 C C . ALA A 1 102 ? 8.672 -10.211 5.957 1 98.69 102 ALA A C 1
ATOM 762 O O . ALA A 1 102 ? 9.586 -9.391 6.074 1 98.69 102 ALA A O 1
ATOM 763 N N . PHE A 1 103 ? 7.473 -9.883 5.668 1 98.5 103 PHE A N 1
ATOM 764 C CA . PHE A 1 103 ? 7.094 -8.484 5.48 1 98.5 103 PHE A CA 1
ATOM 765 C C . PHE A 1 103 ? 5.578 -8.328 5.492 1 98.5 103 PHE A C 1
ATOM 767 O O . PHE A 1 103 ? 4.848 -9.305 5.312 1 98.5 103 PHE A O 1
ATOM 774 N N . ASP A 1 104 ? 5.102 -7.168 5.691 1 98.69 104 ASP A N 1
ATOM 775 C CA . ASP A 1 104 ? 3.691 -6.812 5.562 1 98.69 104 ASP A CA 1
ATOM 776 C C . ASP A 1 104 ? 3.393 -6.254 4.172 1 98.69 104 ASP A C 1
ATOM 778 O O . ASP A 1 104 ? 4.293 -5.762 3.486 1 98.69 104 ASP A O 1
ATOM 782 N N . ALA A 1 105 ? 2.154 -6.34 3.762 1 98.88 105 ALA A N 1
ATOM 783 C CA . ALA A 1 105 ? 1.712 -5.828 2.469 1 98.88 105 ALA A CA 1
ATOM 784 C C . ALA A 1 105 ? 0.258 -5.367 2.529 1 98.88 105 ALA A C 1
ATOM 786 O O . ALA A 1 105 ? -0.435 -5.613 3.52 1 98.88 105 ALA A O 1
ATOM 787 N N . VAL A 1 106 ? -0.172 -4.691 1.544 1 98.88 106 VAL A N 1
ATOM 788 C CA . VAL A 1 106 ? -1.58 -4.395 1.308 1 98.88 106 VAL A CA 1
ATOM 789 C C . VAL A 1 106 ? -1.916 -4.617 -0.165 1 98.88 106 VAL A C 1
ATOM 791 O O . VAL A 1 106 ? -1.134 -4.258 -1.048 1 98.88 106 VAL A O 1
ATOM 794 N N . ASP A 1 107 ? -2.982 -5.266 -0.454 1 98.94 107 ASP A N 1
ATOM 795 C CA . ASP A 1 107 ? -3.525 -5.48 -1.792 1 98.94 107 ASP A CA 1
ATOM 796 C C . ASP A 1 107 ? -4.848 -4.738 -1.973 1 98.94 107 ASP A C 1
ATOM 798 O O . ASP A 1 107 ? -5.676 -4.699 -1.06 1 98.94 107 ASP A O 1
ATOM 802 N N . VAL A 1 108 ? -5.094 -4.145 -3.096 1 98.94 108 VAL A N 1
ATOM 803 C CA . VAL A 1 108 ? -6.367 -3.531 -3.457 1 98.94 108 VAL A CA 1
ATOM 804 C C . VAL A 1 108 ? -6.953 -4.238 -4.676 1 98.94 108 VAL A C 1
ATOM 806 O O . VAL A 1 108 ? -6.348 -4.246 -5.75 1 98.94 108 VAL A O 1
ATOM 809 N N . PHE A 1 109 ? -8.102 -4.77 -4.531 1 98.88 109 PHE A N 1
ATOM 810 C CA . PHE A 1 109 ? -8.82 -5.5 -5.574 1 98.88 109 PHE A CA 1
ATOM 811 C C . PHE A 1 109 ? -10.031 -4.711 -6.055 1 98.88 109 PHE A C 1
ATOM 813 O O . PHE A 1 109 ? -10.75 -4.121 -5.25 1 98.88 109 PHE A O 1
ATOM 820 N N . ASP A 1 110 ? -10.211 -4.715 -7.324 1 98.69 110 ASP A N 1
ATOM 821 C CA . ASP A 1 110 ? -11.523 -4.43 -7.902 1 98.69 110 ASP A CA 1
ATOM 822 C C . ASP A 1 110 ? -12.18 -5.703 -8.438 1 98.69 110 ASP A C 1
ATOM 824 O O . ASP A 1 110 ? -11.617 -6.375 -9.305 1 98.69 110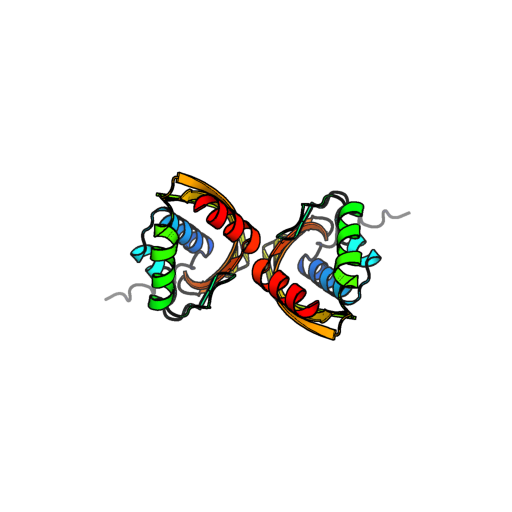 ASP A O 1
ATOM 828 N N . ILE A 1 111 ? -13.32 -6.004 -7.945 1 98.5 111 ILE A N 1
ATOM 829 C CA . ILE A 1 111 ? -14.07 -7.176 -8.383 1 98.5 111 ILE A CA 1
ATOM 830 C C . ILE A 1 111 ? -15.195 -6.75 -9.32 1 98.5 111 ILE A C 1
ATOM 832 O O . ILE A 1 111 ? -15.945 -5.82 -9.008 1 98.5 111 ILE A O 1
ATOM 836 N N . ASP A 1 112 ? -15.281 -7.355 -10.461 1 97.38 112 ASP A N 1
ATOM 837 C CA . ASP A 1 112 ? -16.312 -6.953 -11.414 1 97.38 112 ASP A CA 1
ATOM 838 C C . ASP A 1 112 ? -17.656 -7.609 -11.086 1 97.38 112 ASP A C 1
ATOM 840 O O . ASP A 1 112 ? -17.766 -8.32 -10.086 1 97.38 112 ASP A O 1
ATOM 844 N N . GLU A 1 113 ? -18.656 -7.328 -11.906 1 94.56 113 GLU A N 1
ATOM 845 C CA . GLU A 1 113 ? -20.016 -7.77 -11.648 1 94.56 113 GLU A CA 1
ATOM 846 C C . GLU A 1 113 ? -20.125 -9.289 -11.711 1 94.56 113 GLU A C 1
ATOM 848 O O . GLU A 1 113 ? -21 -9.883 -11.055 1 94.56 113 GLU A O 1
ATOM 853 N N . ASP A 1 114 ? -19.25 -9.898 -12.445 1 94.69 114 ASP A N 1
ATOM 854 C CA . ASP A 1 114 ? -19.266 -11.352 -12.602 1 94.69 114 ASP A CA 1
ATOM 855 C C . ASP A 1 114 ? -18.469 -12.039 -11.5 1 94.69 114 ASP A C 1
ATOM 857 O O . ASP A 1 114 ? -18.359 -13.266 -11.469 1 94.69 114 ASP A O 1
ATOM 861 N N . GLY A 1 115 ? -17.844 -11.219 -10.648 1 96.56 115 GLY A N 1
ATOM 862 C CA . GLY A 1 115 ? -17.109 -11.773 -9.523 1 96.56 115 GLY A CA 1
ATOM 863 C C . GLY A 1 115 ? -15.648 -12.031 -9.828 1 96.56 115 GLY A C 1
ATOM 864 O O . GLY A 1 115 ? -14.953 -12.703 -9.062 1 96.56 115 GLY A O 1
ATOM 865 N N . HIS A 1 116 ? -15.164 -11.57 -10.875 1 97.88 116 HIS A N 1
ATOM 866 C CA . HIS A 1 116 ? -13.758 -11.719 -11.234 1 97.88 116 HIS A CA 1
ATOM 867 C C . HIS A 1 116 ? -12.945 -10.516 -10.773 1 97.88 116 HIS A C 1
ATOM 869 O O . HIS A 1 116 ? -13.484 -9.414 -10.609 1 97.88 116 HIS A O 1
ATOM 875 N N . ILE A 1 117 ? -11.68 -10.766 -10.547 1 98.5 117 ILE A N 1
ATOM 876 C CA . ILE A 1 117 ? -10.758 -9.68 -10.258 1 98.5 117 ILE A CA 1
ATOM 877 C C . ILE A 1 117 ? -10.516 -8.859 -11.523 1 98.5 117 ILE A C 1
ATOM 879 O O . ILE A 1 117 ? -9.945 -9.359 -12.5 1 98.5 117 ILE A O 1
ATOM 883 N N . ALA A 1 118 ? -10.945 -7.652 -11.516 1 98.69 118 ALA A N 1
ATOM 884 C CA . ALA A 1 118 ? -10.758 -6.758 -12.656 1 98.69 118 ALA A CA 1
ATOM 885 C C . ALA A 1 118 ? -9.453 -5.977 -12.531 1 98.69 118 ALA A C 1
ATOM 887 O O . ALA A 1 118 ? -8.836 -5.617 -13.539 1 98.69 118 ALA A O 1
ATOM 888 N N . ARG A 1 119 ? -9.086 -5.625 -11.375 1 98.81 119 ARG A N 1
ATOM 889 C CA . ARG A 1 119 ? -7.859 -4.906 -11.062 1 98.81 119 ARG A CA 1
ATOM 890 C C . ARG A 1 119 ? -7.258 -5.387 -9.75 1 98.81 119 ARG A C 1
ATOM 892 O O . ARG A 1 119 ? -7.98 -5.602 -8.773 1 98.81 119 ARG A O 1
ATOM 899 N N . LEU A 1 120 ? -5.969 -5.531 -9.688 1 98.81 120 LEU A N 1
ATOM 900 C CA . LEU A 1 120 ? -5.234 -5.859 -8.469 1 98.81 120 LEU A CA 1
ATOM 901 C C . LEU A 1 120 ? -3.941 -5.062 -8.383 1 98.81 120 LEU A C 1
ATOM 903 O O . LEU A 1 120 ? -3.16 -5.031 -9.336 1 98.81 120 LEU A O 1
ATOM 907 N N . SER A 1 121 ? -3.789 -4.332 -7.344 1 98.81 121 SER A N 1
ATOM 908 C CA . SER A 1 121 ? -2.531 -3.666 -7.027 1 98.81 121 SER A CA 1
ATOM 909 C C . SER A 1 121 ? -1.928 -4.211 -5.738 1 98.81 121 SER A C 1
ATOM 911 O O . SER A 1 121 ? -2.631 -4.379 -4.738 1 98.81 121 SER A O 1
ATOM 913 N N . LEU A 1 122 ? -0.656 -4.555 -5.723 1 98.75 122 LEU A N 1
ATOM 914 C CA . LEU A 1 122 ? 0.087 -5.07 -4.578 1 98.75 122 LEU A CA 1
ATOM 915 C C . LEU A 1 122 ? 1.084 -4.035 -4.066 1 98.75 122 LEU A C 1
ATOM 917 O O . LEU A 1 122 ? 1.819 -3.434 -4.855 1 98.75 122 LEU A O 1
ATOM 921 N N . TRP A 1 123 ? 1.116 -3.846 -2.758 1 98.88 123 TRP A N 1
ATOM 922 C CA . TRP A 1 123 ? 2.021 -2.873 -2.154 1 98.88 123 TRP A CA 1
ATOM 923 C C . TRP A 1 123 ? 2.77 -3.482 -0.974 1 98.88 123 TRP A C 1
ATOM 925 O O . TRP A 1 123 ? 2.156 -4.07 -0.08 1 98.88 123 TRP A O 1
ATOM 935 N N . TYR A 1 124 ? 4.047 -3.293 -0.944 1 98.75 124 TYR A N 1
ATOM 936 C CA . TYR A 1 124 ? 4.938 -3.658 0.15 1 98.75 124 TYR A CA 1
ATOM 937 C C . TYR A 1 124 ? 6.199 -2.801 0.135 1 98.75 124 TYR A C 1
ATOM 939 O O . TYR A 1 124 ? 6.426 -2.035 -0.805 1 98.75 124 TYR A O 1
ATOM 947 N N . ASP A 1 125 ? 7.008 -2.879 1.21 1 98.69 125 ASP A N 1
ATOM 948 C CA . ASP A 1 125 ? 8.273 -2.15 1.284 1 98.69 125 ASP A CA 1
ATOM 949 C C . ASP A 1 125 ? 9.312 -2.758 0.344 1 98.69 125 ASP A C 1
ATOM 951 O O . ASP A 1 125 ? 10.062 -3.656 0.734 1 98.69 125 ASP A O 1
ATOM 955 N N . THR A 1 126 ? 9.391 -2.221 -0.893 1 98.44 126 THR A N 1
ATOM 956 C CA . THR A 1 126 ? 10.234 -2.814 -1.924 1 98.44 126 THR A CA 1
ATOM 957 C C . THR A 1 126 ? 11.703 -2.754 -1.519 1 98.44 126 THR A C 1
ATOM 959 O O . THR A 1 126 ? 12.484 -3.648 -1.854 1 98.44 126 THR A O 1
ATOM 962 N N . ARG A 1 127 ? 12.102 -1.728 -0.841 1 98.06 127 ARG A N 1
ATOM 963 C CA . ARG A 1 127 ? 13.484 -1.595 -0.396 1 98.06 127 ARG A CA 1
ATOM 964 C C . ARG A 1 127 ? 13.828 -2.65 0.65 1 98.06 127 ARG A C 1
ATOM 966 O O . ARG A 1 127 ? 14.875 -3.299 0.566 1 98.06 127 ARG A O 1
ATOM 973 N N . ASP A 1 128 ? 12.961 -2.812 1.603 1 98.12 128 ASP A N 1
ATOM 974 C CA . ASP A 1 128 ? 13.219 -3.777 2.666 1 98.12 128 ASP A CA 1
ATOM 975 C C . ASP A 1 128 ? 13.219 -5.207 2.125 1 98.12 128 ASP A C 1
ATOM 977 O O . ASP A 1 128 ? 14.062 -6.02 2.504 1 98.12 128 ASP A O 1
ATOM 981 N N . VAL A 1 129 ? 12.234 -5.551 1.287 1 97.12 129 VAL A N 1
ATOM 982 C CA . VAL A 1 129 ? 12.156 -6.895 0.724 1 97.12 129 VAL A CA 1
ATOM 983 C C . VAL A 1 129 ? 13.406 -7.184 -0.105 1 97.12 129 VAL A C 1
ATOM 985 O O . VAL A 1 129 ? 13.992 -8.266 -0.004 1 97.12 129 VAL A O 1
ATOM 988 N N . ALA A 1 130 ? 13.836 -6.227 -0.919 1 96 130 ALA A N 1
ATOM 989 C CA . ALA A 1 130 ? 15.062 -6.402 -1.698 1 96 130 ALA A CA 1
ATOM 990 C C . ALA A 1 130 ? 16.266 -6.648 -0.788 1 96 130 ALA A C 1
ATOM 992 O O . ALA A 1 130 ? 17.109 -7.484 -1.091 1 96 130 ALA A O 1
ATOM 993 N N . ARG A 1 131 ? 16.344 -5.875 0.29 1 96.81 131 ARG A N 1
ATOM 994 C CA . ARG A 1 131 ? 17.422 -6.039 1.253 1 96.81 131 ARG A CA 1
ATOM 995 C C . ARG A 1 131 ? 17.438 -7.449 1.837 1 96.81 131 ARG A C 1
ATOM 997 O O . ARG A 1 131 ? 18.484 -8.07 1.951 1 96.81 131 ARG A O 1
ATOM 1004 N N . GLN A 1 132 ? 16.266 -7.926 2.223 1 97.19 132 GLN A N 1
ATOM 1005 C CA . GLN A 1 132 ? 16.156 -9.266 2.793 1 97.19 132 GLN A CA 1
ATOM 1006 C C . GLN A 1 132 ? 16.578 -10.328 1.786 1 97.19 132 GLN A C 1
ATOM 1008 O O . GLN A 1 132 ? 17.281 -11.273 2.137 1 97.19 132 GLN A O 1
ATOM 1013 N N . VAL A 1 133 ? 16.188 -10.211 0.547 1 94.06 133 VAL A N 1
ATOM 1014 C CA . VAL A 1 133 ? 16.484 -11.172 -0.506 1 94.06 133 VAL A CA 1
ATOM 1015 C C . VAL A 1 133 ? 17.984 -11.164 -0.801 1 94.06 133 VAL A C 1
ATOM 1017 O O . VAL A 1 133 ? 18.594 -12.227 -0.953 1 94.06 133 VAL A O 1
ATOM 1020 N N . ARG A 1 134 ? 18.531 -9.977 -0.882 1 93.69 134 ARG A N 1
ATOM 1021 C CA . ARG A 1 134 ? 19.969 -9.867 -1.097 1 93.69 134 ARG A CA 1
ATOM 1022 C C . ARG A 1 134 ? 20.75 -10.531 0.036 1 93.69 134 ARG A C 1
ATOM 1024 O O . ARG A 1 134 ? 21.734 -11.242 -0.207 1 93.69 134 ARG A O 1
ATOM 1031 N N . ALA A 1 135 ? 20.312 -10.25 1.247 1 93.62 135 ALA A N 1
ATOM 1032 C CA . ALA A 1 135 ? 20.984 -10.836 2.414 1 93.62 135 ALA A CA 1
ATOM 1033 C C . ALA A 1 135 ? 20.891 -12.359 2.393 1 93.62 135 ALA A C 1
ATOM 1035 O O . ALA A 1 135 ? 21.812 -13.047 2.834 1 93.62 135 ALA A O 1
ATOM 1036 N N . ALA A 1 136 ? 19.797 -12.852 1.881 1 90.38 136 ALA A N 1
ATOM 1037 C CA . ALA A 1 136 ? 19.547 -14.289 1.821 1 90.38 136 ALA A CA 1
ATOM 1038 C C . ALA A 1 136 ? 20.453 -14.953 0.786 1 90.38 136 ALA A C 1
ATOM 1040 O O . ALA A 1 136 ? 20.766 -16.141 0.901 1 90.38 136 ALA A O 1
ATOM 1041 N N . ASN A 1 137 ? 20.844 -14.234 -0.242 1 87.12 137 ASN A N 1
ATOM 1042 C CA . ASN A 1 137 ? 21.609 -14.789 -1.346 1 87.12 137 ASN A CA 1
ATOM 1043 C C . ASN A 1 137 ? 23.109 -14.602 -1.128 1 87.12 137 ASN A C 1
ATOM 1045 O O . ASN A 1 137 ? 23.922 -15.156 -1.869 1 87.12 137 ASN A O 1
ATOM 1049 N N . GLY A 1 138 ? 23.516 -13.672 -0.29 1 78.5 138 GLY A N 1
ATOM 1050 C CA . GLY A 1 138 ? 24.938 -13.477 0.001 1 78.5 138 GLY A CA 1
ATOM 1051 C C . GLY A 1 138 ? 25.391 -14.18 1.264 1 78.5 138 GLY A C 1
ATOM 1052 O O . GLY A 1 138 ? 24.578 -14.766 1.982 1 78.5 138 GLY A O 1
ATOM 1053 N N . MET B 1 1 ? -33.688 25.828 32.656 1 40.19 1 MET B N 1
ATOM 1054 C CA . MET B 1 1 ? -32.938 25.969 31.422 1 40.19 1 MET B CA 1
ATOM 1055 C C . MET B 1 1 ? -33.031 24.719 30.562 1 40.19 1 MET B C 1
ATOM 1057 O O . MET B 1 1 ? -32.875 23.609 31.062 1 40.19 1 MET B O 1
ATOM 1061 N N . PRO B 1 2 ? -33.812 24.609 29.484 1 43.5 2 PRO B N 1
ATOM 1062 C CA . PRO B 1 2 ? -34.031 23.359 28.75 1 43.5 2 PRO B CA 1
ATOM 1063 C C . PRO B 1 2 ? -32.75 22.656 28.375 1 43.5 2 PRO B C 1
ATOM 1065 O O . PRO B 1 2 ? -31.688 23.297 28.266 1 43.5 2 PRO B O 1
ATOM 1068 N N . ASP B 1 3 ? -32.469 21.375 28.844 1 43.81 3 ASP B N 1
ATOM 1069 C CA . ASP B 1 3 ? -31.406 20.484 28.438 1 43.81 3 ASP B CA 1
ATOM 1070 C C . ASP B 1 3 ? -31.219 20.516 26.922 1 43.81 3 ASP B C 1
ATOM 1072 O O . ASP B 1 3 ? -32.156 20.312 26.172 1 43.81 3 ASP B O 1
ATOM 1076 N N . SER B 1 4 ? -30.422 21.391 26.359 1 47.31 4 SER B N 1
ATOM 1077 C CA . SER B 1 4 ? -30.062 21.359 24.938 1 47.31 4 SER B CA 1
ATOM 1078 C C . SER B 1 4 ? -29.984 19.922 24.438 1 47.31 4 SER B C 1
ATOM 1080 O O . SER B 1 4 ? -29.344 19.078 25.062 1 47.31 4 SER B O 1
ATOM 1082 N N . PRO B 1 5 ? -31 19.5 23.703 1 45.84 5 PRO B N 1
ATOM 1083 C CA . PRO B 1 5 ? -30.922 18.109 23.234 1 45.84 5 PRO B CA 1
ATOM 1084 C C . PRO B 1 5 ? -29.484 17.672 22.953 1 45.84 5 PRO B C 1
ATOM 1086 O O . PRO B 1 5 ? -28.625 18.5 22.625 1 45.84 5 PRO B O 1
ATOM 1089 N N . ALA B 1 6 ? -28.953 16.781 23.703 1 45.84 6 ALA B N 1
ATOM 1090 C CA . ALA B 1 6 ? -27.703 16.109 23.391 1 45.84 6 ALA B CA 1
ATOM 1091 C C . ALA B 1 6 ? -27.5 16 21.891 1 45.84 6 ALA B C 1
ATOM 1093 O O . ALA B 1 6 ? -28.375 15.516 21.172 1 45.84 6 ALA B O 1
ATOM 1094 N N . SER B 1 7 ? -26.953 17.047 21.156 1 45 7 SER B N 1
ATOM 1095 C CA . SER B 1 7 ? -26.641 16.984 19.734 1 45 7 SER B CA 1
ATOM 1096 C C . SER B 1 7 ? -26.297 15.555 19.297 1 45 7 SER B C 1
ATOM 1098 O O . SER B 1 7 ? -25.5 14.883 19.953 1 45 7 SER B O 1
ATOM 1100 N N . GLU B 1 8 ? -27.219 14.773 18.828 1 46.47 8 GLU B N 1
ATOM 1101 C CA . GLU B 1 8 ? -26.922 13.469 18.25 1 46.47 8 GLU B CA 1
ATOM 1102 C C . GLU B 1 8 ? -25.531 13.438 17.641 1 46.47 8 GLU B C 1
ATOM 1104 O O . GLU B 1 8 ? -25.109 14.375 16.969 1 46.47 8 GLU B O 1
ATOM 1109 N N . PRO B 1 9 ? -24.562 12.727 18.188 1 49.06 9 PRO B N 1
ATOM 1110 C CA . PRO B 1 9 ? -23.219 12.719 17.625 1 49.06 9 PRO B CA 1
ATOM 1111 C C . PRO B 1 9 ? -23.234 12.75 16.094 1 49.06 9 PRO B C 1
ATOM 1113 O O . PRO B 1 9 ? -24.016 12.039 15.461 1 49.06 9 PRO B O 1
ATOM 1116 N N . ARG B 1 10 ? -23.328 13.727 15.383 1 47.34 10 ARG B N 1
ATOM 1117 C CA . ARG B 1 10 ? -23.219 13.789 13.93 1 47.34 10 ARG B CA 1
ATOM 1118 C C . ARG B 1 10 ? -22.344 12.656 13.391 1 47.34 10 ARG B C 1
ATOM 1120 O O . ARG B 1 10 ? -21.234 12.453 13.867 1 47.34 10 ARG B O 1
ATOM 1127 N N . PRO B 1 11 ? -22.938 11.664 12.891 1 54.12 11 PRO B N 1
ATOM 1128 C CA . PRO B 1 11 ? -22.188 10.523 12.344 1 54.12 11 PRO B CA 1
ATOM 1129 C C . PRO B 1 11 ? -20.922 10.953 11.594 1 54.12 11 PRO B C 1
ATOM 1131 O O . PRO B 1 11 ? -20.984 11.867 10.758 1 54.12 11 PRO B O 1
ATOM 1134 N N . THR B 1 12 ? -19.734 10.836 12.195 1 71.62 12 THR B N 1
ATOM 1135 C CA . THR B 1 12 ? -18.438 11.195 11.641 1 71.62 12 THR B CA 1
ATOM 1136 C C . THR B 1 12 ? -18.234 10.586 10.258 1 71.62 12 THR B C 1
ATOM 1138 O O . THR B 1 12 ? -18.5 9.398 10.055 1 71.62 12 THR B O 1
ATOM 1141 N N . ASN B 1 13 ? -18.391 11.344 9.18 1 90.81 13 ASN B N 1
ATOM 1142 C CA . ASN B 1 13 ? -18.141 11.031 7.773 1 90.81 13 ASN B CA 1
ATOM 1143 C C . ASN B 1 13 ? -16.656 10.719 7.527 1 90.81 13 ASN B C 1
ATOM 1145 O O . ASN B 1 13 ? -15.836 11.633 7.465 1 90.81 13 ASN B O 1
ATOM 1149 N N . PRO B 1 14 ? -16.359 9.461 7.562 1 96.38 14 PRO B N 1
ATOM 1150 C CA . PRO B 1 14 ? -14.961 9.07 7.379 1 96.38 14 PRO B CA 1
ATOM 1151 C C . PRO B 1 14 ? -14.328 9.695 6.137 1 96.38 14 PRO B C 1
ATOM 1153 O O . PRO B 1 14 ? -13.164 10.102 6.164 1 96.38 14 PRO B O 1
ATOM 1156 N N . ARG B 1 15 ? -15.047 9.805 5.043 1 96.75 15 ARG B N 1
ATOM 1157 C CA . ARG B 1 15 ? -14.531 10.406 3.818 1 96.75 15 ARG B CA 1
ATOM 1158 C C . ARG B 1 15 ? -14.125 11.859 4.055 1 96.75 15 ARG B C 1
ATOM 1160 O O . ARG B 1 15 ? -13.078 12.305 3.578 1 96.75 15 ARG B O 1
ATOM 1167 N N . ALA B 1 16 ? -14.961 12.57 4.754 1 96.94 16 ALA B N 1
ATOM 1168 C CA . ALA B 1 16 ? -14.68 13.984 5.02 1 96.94 16 ALA B CA 1
ATOM 1169 C C . ALA B 1 16 ? -13.391 14.141 5.82 1 96.94 16 ALA B C 1
ATOM 1171 O O . ALA B 1 16 ? -12.609 15.07 5.582 1 96.94 16 ALA B O 1
ATOM 1172 N N . THR B 1 17 ? -13.148 13.312 6.816 1 97.88 17 THR B N 1
ATOM 1173 C CA . THR B 1 17 ? -11.922 13.344 7.605 1 97.88 17 THR B CA 1
ATOM 1174 C C . THR B 1 17 ? -10.703 13.125 6.719 1 97.88 17 THR B C 1
ATOM 1176 O O . THR B 1 17 ? -9.711 13.844 6.832 1 97.88 17 THR B O 1
ATOM 1179 N N . VAL B 1 18 ? -10.781 12.211 5.844 1 98.38 18 VAL B N 1
ATOM 1180 C CA . VAL B 1 18 ? -9.672 11.867 4.961 1 98.38 18 VAL B CA 1
ATOM 1181 C C . VAL B 1 18 ? -9.422 13.016 3.982 1 98.38 18 VAL B C 1
ATOM 1183 O O . VAL B 1 18 ? -8.266 13.359 3.707 1 98.38 18 VAL B O 1
ATOM 1186 N N . GLU B 1 19 ? -10.492 13.562 3.449 1 98.19 19 GLU B N 1
ATOM 1187 C CA . GLU B 1 19 ? -10.336 14.719 2.57 1 98.19 19 GLU B CA 1
ATOM 1188 C C . GLU B 1 19 ? -9.688 15.891 3.303 1 98.19 19 GLU B C 1
ATOM 1190 O O . GLU B 1 19 ? -8.828 16.578 2.744 1 98.19 19 GLU B O 1
ATOM 1195 N N . ALA B 1 20 ? -10.047 16.109 4.539 1 98 20 ALA B N 1
ATOM 1196 C CA . ALA B 1 20 ? -9.422 17.141 5.359 1 98 20 ALA B CA 1
ATOM 1197 C C . ALA B 1 20 ? -7.945 16.844 5.586 1 98 20 ALA B C 1
ATOM 1199 O O . ALA B 1 20 ? -7.121 17.766 5.617 1 98 20 ALA B O 1
ATOM 1200 N N . TYR B 1 21 ? -7.609 15.602 5.781 1 98.12 21 TYR B N 1
ATOM 1201 C CA . TYR B 1 21 ? -6.223 15.18 5.941 1 98.12 21 TYR B CA 1
ATOM 1202 C C . TYR B 1 21 ? -5.383 15.602 4.742 1 98.12 21 TYR B C 1
ATOM 1204 O O . TYR B 1 21 ? -4.34 16.234 4.906 1 98.12 21 TYR B O 1
ATOM 1212 N N . PHE B 1 22 ? -5.805 15.281 3.547 1 98.44 22 PHE B N 1
ATOM 1213 C CA . PHE B 1 22 ? -5.031 15.602 2.354 1 98.44 22 PHE B CA 1
ATOM 1214 C C . PHE B 1 22 ? -4.961 17.109 2.145 1 98.44 22 PHE B C 1
ATOM 1216 O O . PHE B 1 22 ? -3.941 17.625 1.686 1 98.44 22 PHE B O 1
ATOM 1223 N N . ALA B 1 23 ? -6.09 17.828 2.428 1 98.25 23 ALA B N 1
ATOM 1224 C CA . ALA B 1 23 ? -6.055 19.281 2.363 1 98.25 23 ALA B CA 1
ATOM 1225 C C . ALA B 1 23 ? -4.984 19.844 3.293 1 98.25 23 ALA B C 1
ATOM 1227 O O . ALA B 1 23 ? -4.219 20.734 2.9 1 98.25 23 ALA B O 1
ATOM 1228 N N . ALA B 1 24 ? -4.914 19.344 4.5 1 97.5 24 ALA B N 1
ATOM 1229 C CA . ALA B 1 24 ? -3.951 19.828 5.488 1 97.5 24 ALA B CA 1
ATOM 1230 C C . ALA B 1 24 ? -2.521 19.5 5.062 1 97.5 24 ALA B C 1
ATOM 1232 O O . ALA B 1 24 ? -1.63 20.344 5.168 1 97.5 24 ALA B O 1
ATOM 1233 N N . VAL B 1 25 ? -2.268 18.297 4.609 1 96.69 25 VAL B N 1
ATOM 1234 C CA . VAL B 1 25 ? -0.946 17.891 4.152 1 96.69 25 VAL B CA 1
ATOM 1235 C C . VAL B 1 25 ? -0.486 18.797 3.01 1 96.69 25 VAL B C 1
ATOM 1237 O O . VAL B 1 25 ? 0.641 19.297 3.021 1 96.69 25 VAL B O 1
ATOM 1240 N N . ASN B 1 26 ? -1.33 18.984 2.01 1 97.56 26 ASN B N 1
ATOM 1241 C CA . ASN B 1 26 ? -0.983 19.766 0.82 1 97.56 26 ASN B CA 1
ATOM 1242 C C . ASN B 1 26 ? -0.779 21.234 1.148 1 97.56 26 ASN B C 1
ATOM 1244 O O . ASN B 1 26 ? 0.02 21.906 0.502 1 97.56 26 ASN B O 1
ATOM 1248 N N . ALA B 1 27 ? -1.457 21.688 2.176 1 96.69 27 ALA B N 1
ATOM 1249 C CA . ALA B 1 27 ? -1.312 23.078 2.623 1 96.69 27 ALA B CA 1
ATOM 1250 C C . ALA B 1 27 ? -0.149 23.219 3.602 1 96.69 27 ALA B C 1
ATOM 1252 O O . ALA B 1 27 ? 0.201 24.328 4.004 1 96.69 27 ALA B O 1
ATOM 1253 N N . ARG B 1 28 ? 0.372 22.125 3.961 1 95.69 28 ARG B N 1
ATOM 1254 C CA . ARG B 1 28 ? 1.417 22.078 4.977 1 95.69 28 ARG B CA 1
ATOM 1255 C C . ARG B 1 28 ? 0.95 22.734 6.273 1 95.69 28 ARG B C 1
ATOM 1257 O O . ARG B 1 28 ? 1.696 23.5 6.895 1 95.69 28 ARG B O 1
ATOM 1264 N N . ASP B 1 29 ? -0.288 22.531 6.555 1 95 29 ASP B N 1
ATOM 1265 C CA . ASP B 1 29 ? -0.883 22.969 7.812 1 95 29 ASP B CA 1
ATOM 1266 C C . ASP B 1 29 ? -0.792 21.875 8.875 1 95 29 ASP B C 1
ATOM 1268 O O . ASP B 1 29 ? -1.743 21.125 9.078 1 95 29 ASP B O 1
ATOM 1272 N N . PHE B 1 30 ? 0.256 21.859 9.594 1 93.44 30 PHE B N 1
ATOM 1273 C CA . PHE B 1 30 ? 0.596 20.75 10.477 1 93.44 30 PHE B CA 1
ATOM 1274 C C . PHE B 1 30 ? -0.286 20.75 11.719 1 93.44 30 PHE B C 1
ATOM 1276 O O . PHE B 1 30 ? -0.587 19.703 12.281 1 93.44 30 PHE B O 1
ATOM 1283 N N . ASP B 1 31 ? -0.719 21.906 12.141 1 93.19 31 ASP B N 1
ATOM 1284 C CA . ASP B 1 31 ? -1.64 21.984 13.273 1 93.19 31 ASP B CA 1
ATOM 1285 C C . ASP B 1 31 ? -2.979 21.328 12.93 1 93.19 31 ASP B C 1
ATOM 1287 O O . ASP B 1 31 ? -3.49 20.516 13.703 1 93.19 31 ASP B O 1
ATOM 1291 N N . ALA B 1 32 ? -3.551 21.703 11.82 1 95.31 32 ALA B N 1
ATOM 1292 C CA . ALA B 1 32 ? -4.797 21.094 11.367 1 95.31 32 ALA B CA 1
ATOM 1293 C C . ALA B 1 32 ? -4.633 19.594 11.188 1 95.31 32 ALA B C 1
ATOM 1295 O O . ALA B 1 32 ? -5.527 18.812 11.523 1 95.31 32 ALA B O 1
ATOM 1296 N N . LEU B 1 33 ? -3.488 19.188 10.625 1 95.69 33 LEU B N 1
ATOM 1297 C CA . LEU B 1 33 ? -3.201 17.781 10.406 1 95.69 33 LEU B CA 1
ATOM 1298 C C . LEU B 1 33 ? -3.205 17.016 11.719 1 95.69 33 LEU B C 1
ATOM 1300 O O . LEU B 1 33 ? -3.871 15.977 11.836 1 95.69 33 LEU B O 1
ATOM 1304 N N . ALA B 1 34 ? -2.494 17.516 12.664 1 94.75 34 ALA B N 1
ATOM 1305 C CA . ALA B 1 34 ? -2.389 16.844 13.969 1 94.75 34 ALA B CA 1
ATOM 1306 C C . ALA B 1 34 ? -3.758 16.703 14.625 1 94.75 34 ALA B C 1
ATOM 1308 O O . ALA B 1 34 ? -4.051 15.688 15.25 1 94.75 34 ALA B O 1
ATOM 1309 N N . ALA B 1 35 ? -4.605 17.625 14.461 1 95.19 35 ALA B N 1
ATOM 1310 C CA . ALA B 1 35 ? -5.914 17.672 15.102 1 95.19 35 ALA B CA 1
ATOM 1311 C C . ALA B 1 35 ? -6.84 16.594 14.531 1 95.19 35 ALA B C 1
ATOM 1313 O O . ALA B 1 35 ? -7.867 16.266 15.133 1 95.19 35 ALA B O 1
ATOM 1314 N N . LEU B 1 36 ? -6.559 16.125 13.391 1 97.5 36 LEU B N 1
ATOM 1315 C CA . LEU B 1 36 ? -7.387 15.102 12.758 1 97.5 36 LEU B CA 1
ATOM 1316 C C . LEU B 1 36 ? -7.137 13.734 13.383 1 97.5 36 LEU B C 1
ATOM 1318 O O . LEU B 1 36 ? -7.93 12.805 13.203 1 97.5 36 LEU B O 1
ATOM 1322 N N . PHE B 1 37 ? -6.008 13.547 14.047 1 98.06 37 PHE B N 1
ATOM 1323 C CA . PHE B 1 37 ? -5.648 12.25 14.609 1 98.06 37 PHE B CA 1
ATOM 1324 C C . PHE B 1 37 ? -6.223 12.094 16.016 1 98.06 37 PHE B C 1
ATOM 1326 O O . PHE B 1 37 ? -6.312 13.062 16.766 1 98.06 37 PHE B O 1
ATOM 1333 N N . ALA B 1 38 ? -6.605 10.867 16.328 1 97.94 38 ALA B N 1
ATOM 1334 C CA . ALA B 1 38 ? -6.906 10.523 17.719 1 97.94 38 ALA B CA 1
ATOM 1335 C C . ALA B 1 38 ? -5.672 10.68 18.609 1 97.94 38 ALA B C 1
ATOM 1337 O O . ALA B 1 38 ? -4.539 10.578 18.125 1 97.94 38 ALA B O 1
ATOM 1338 N N . GLU B 1 39 ? -5.836 10.836 19.844 1 96.69 39 GLU B N 1
ATOM 1339 C CA . GLU B 1 39 ? -4.734 11.055 20.781 1 96.69 39 GLU B CA 1
ATOM 1340 C C . GLU B 1 39 ? -3.783 9.859 20.797 1 96.69 39 GLU B C 1
ATOM 1342 O O . GLU B 1 39 ? -2.57 10.031 20.938 1 96.69 39 GLU B O 1
ATOM 1347 N N . ASP B 1 40 ? -4.312 8.703 20.641 1 97.12 40 ASP B N 1
ATOM 1348 C CA . ASP B 1 40 ? -3.504 7.484 20.703 1 97.12 40 ASP B CA 1
ATOM 1349 C C . ASP B 1 40 ? -3.357 6.855 19.312 1 97.12 40 ASP B C 1
ATOM 1351 O O . ASP B 1 40 ? -3.176 5.641 19.203 1 97.12 40 ASP B O 1
ATOM 1355 N N . ALA B 1 41 ? -3.543 7.668 18.312 1 98.56 41 ALA B N 1
ATOM 1356 C CA . ALA B 1 41 ? -3.508 7.164 16.938 1 98.56 41 ALA B CA 1
ATOM 1357 C C . ALA B 1 41 ? -2.188 6.457 16.641 1 98.56 41 ALA B C 1
ATOM 1359 O O . ALA B 1 41 ? -1.162 6.77 17.266 1 98.56 41 ALA B O 1
ATOM 1360 N N . THR B 1 42 ? -2.217 5.457 15.773 1 98.69 42 THR B N 1
ATOM 1361 C CA . THR B 1 42 ? -1.026 4.805 15.242 1 98.69 42 THR B CA 1
ATOM 1362 C C . THR B 1 42 ? -0.806 5.188 13.781 1 98.69 42 THR B C 1
ATOM 1364 O O . THR B 1 42 ? -1.767 5.352 13.023 1 98.69 42 THR B O 1
ATOM 1367 N N . PHE B 1 43 ? 0.4 5.383 13.469 1 98.25 43 PHE B N 1
ATOM 1368 C CA . PHE B 1 43 ? 0.815 5.824 12.141 1 98.25 43 PHE B CA 1
ATOM 1369 C C . PHE B 1 43 ? 2.006 5.008 11.648 1 98.25 43 PHE B C 1
ATOM 1371 O O . PHE B 1 43 ? 3.047 4.961 12.305 1 98.25 43 PHE B O 1
ATOM 1378 N N . SER B 1 44 ? 1.831 4.355 10.469 1 98.62 44 SER B N 1
ATOM 1379 C CA . SER B 1 44 ? 2.844 3.465 9.914 1 98.62 44 SER B CA 1
ATOM 1380 C C . SER B 1 44 ? 3.201 3.857 8.484 1 98.62 44 SER B C 1
ATOM 1382 O O . SER B 1 44 ? 2.611 3.348 7.527 1 98.62 44 SER B O 1
ATOM 1384 N N . PRO B 1 45 ? 4.109 4.77 8.305 1 97.94 45 PRO B N 1
ATOM 1385 C CA . PRO B 1 45 ? 4.637 5.012 6.957 1 97.94 45 PRO B CA 1
ATOM 1386 C C . PRO B 1 45 ? 5.613 3.932 6.5 1 97.94 45 PRO B C 1
ATOM 1388 O O . PRO B 1 45 ? 6.586 3.641 7.199 1 97.94 45 PRO B O 1
ATOM 1391 N N . VAL B 1 46 ? 5.375 3.377 5.34 1 98.06 46 VAL B N 1
ATOM 1392 C CA . VAL B 1 46 ? 6.219 2.299 4.836 1 98.06 46 VAL B CA 1
ATOM 1393 C C . VAL B 1 46 ? 7.668 2.77 4.758 1 98.06 46 VAL B C 1
ATOM 1395 O O . VAL B 1 46 ? 7.941 3.904 4.363 1 98.06 46 VAL B O 1
ATOM 1398 N N . GLY B 1 47 ? 8.57 1.864 5.227 1 96.06 47 GLY B N 1
ATOM 1399 C CA . GLY B 1 47 ? 9.984 2.176 5.145 1 96.06 47 GLY B CA 1
ATOM 1400 C C . GLY B 1 47 ? 10.484 3.002 6.316 1 96.06 47 GLY B C 1
ATOM 1401 O O . GLY B 1 47 ? 11.656 3.381 6.359 1 96.06 47 GLY B O 1
ATOM 1402 N N . SER B 1 48 ? 9.641 3.381 7.211 1 95.62 48 SER B N 1
ATOM 1403 C CA . SER B 1 48 ? 10 4.156 8.391 1 95.62 48 SER B CA 1
ATOM 1404 C C . SER B 1 48 ? 9.438 3.529 9.664 1 95.62 48 SER B C 1
ATOM 1406 O O . SER B 1 48 ? 8.648 2.586 9.594 1 95.62 48 SER B O 1
ATOM 1408 N N . ARG B 1 49 ? 9.859 3.939 10.789 1 95.12 49 ARG B N 1
ATOM 1409 C CA . ARG B 1 49 ? 9.359 3.41 12.055 1 95.12 49 ARG B CA 1
ATOM 1410 C C . ARG B 1 49 ? 7.895 3.777 12.258 1 95.12 49 ARG B C 1
ATOM 1412 O O . ARG B 1 49 ? 7.441 4.832 11.805 1 95.12 49 ARG B O 1
ATOM 1419 N N . ASP B 1 50 ? 7.262 2.936 13 1 97.75 50 ASP B N 1
ATOM 1420 C CA . ASP B 1 50 ? 5.902 3.26 13.43 1 97.75 50 ASP B CA 1
ATOM 1421 C C . ASP B 1 50 ? 5.902 4.41 14.43 1 97.75 50 ASP B C 1
ATOM 1423 O O . ASP B 1 50 ? 6.848 4.566 15.203 1 97.75 50 ASP B O 1
ATOM 1427 N N . ARG B 1 51 ? 4.836 5.18 14.336 1 97.38 51 ARG B N 1
ATOM 1428 C CA . ARG B 1 51 ? 4.637 6.289 15.258 1 97.38 51 ARG B CA 1
ATOM 1429 C C . ARG B 1 51 ? 3.334 6.129 16.031 1 97.38 51 ARG B C 1
ATOM 1431 O O . ARG B 1 51 ? 2.396 5.488 15.555 1 97.38 51 ARG B O 1
ATOM 1438 N N . GLN B 1 52 ? 3.342 6.672 17.203 1 97.81 52 GLN B N 1
ATOM 1439 C CA . GLN B 1 52 ? 2.164 6.582 18.062 1 97.81 52 GLN B CA 1
ATOM 1440 C C . GLN B 1 52 ? 1.9 7.906 18.766 1 97.81 52 GLN B C 1
ATOM 1442 O O . GLN B 1 52 ? 2.818 8.508 19.328 1 97.81 52 GLN B O 1
ATOM 1447 N N . GLY B 1 53 ? 0.663 8.273 18.75 1 96.69 53 GLY B N 1
ATOM 1448 C CA . GLY B 1 53 ? 0.247 9.516 19.391 1 96.69 53 GLY B CA 1
ATOM 1449 C C . GLY B 1 53 ? 0.442 10.734 18.516 1 96.69 53 GLY B C 1
ATOM 1450 O O . GLY B 1 53 ? 1.302 10.742 17.625 1 96.69 53 GLY B O 1
ATOM 1451 N N . ARG B 1 54 ? -0.311 11.766 18.781 1 95.31 54 ARG B N 1
ATOM 1452 C CA . ARG B 1 54 ? -0.358 12.953 17.938 1 95.31 54 ARG B CA 1
ATOM 1453 C C . ARG B 1 54 ? 1.007 13.633 17.875 1 95.31 54 ARG B C 1
ATOM 1455 O O . ARG B 1 54 ? 1.444 14.047 16.797 1 95.31 54 ARG B O 1
ATOM 1462 N N . ALA B 1 55 ? 1.655 13.75 18.984 1 92.31 55 ALA B N 1
ATOM 1463 C CA . ALA B 1 55 ? 2.943 14.438 19.016 1 92.31 55 ALA B CA 1
ATOM 1464 C C . ALA B 1 55 ? 3.969 13.719 18.141 1 92.31 55 ALA B C 1
ATOM 1466 O O . ALA B 1 55 ? 4.672 14.359 17.359 1 92.31 55 ALA B O 1
ATOM 1467 N N . ASP B 1 56 ? 4.047 12.438 18.281 1 95.31 56 ASP B N 1
ATOM 1468 C CA . ASP B 1 56 ? 4.969 11.633 17.484 1 95.31 56 ASP B CA 1
ATOM 1469 C C . ASP B 1 56 ? 4.613 11.688 16 1 95.31 56 ASP B C 1
ATOM 1471 O O . ASP B 1 56 ? 5.5 11.781 15.156 1 95.31 56 ASP B O 1
ATOM 1475 N N . ILE B 1 57 ? 3.369 11.648 15.688 1 95.75 57 ILE B N 1
ATOM 1476 C CA . ILE B 1 57 ? 2.893 11.68 14.305 1 95.75 57 ILE B CA 1
ATOM 1477 C C . ILE B 1 57 ? 3.178 13.047 13.695 1 95.75 57 ILE B C 1
ATOM 1479 O O . ILE B 1 57 ? 3.637 13.141 12.555 1 95.75 57 ILE B O 1
ATOM 1483 N N . ALA B 1 58 ? 2.945 14.109 14.469 1 91.88 58 ALA B N 1
ATOM 1484 C CA . ALA B 1 58 ? 3.158 15.469 13.992 1 91.88 58 ALA B CA 1
ATOM 1485 C C . ALA B 1 58 ? 4.625 15.703 13.641 1 91.88 58 ALA B C 1
ATOM 1487 O O . ALA B 1 58 ? 4.941 16.516 12.773 1 91.88 58 ALA B O 1
ATOM 1488 N N . ALA B 1 59 ? 5.52 14.984 14.211 1 93.12 59 ALA B N 1
ATOM 1489 C CA . ALA B 1 59 ? 6.953 15.164 14.008 1 93.12 59 ALA B CA 1
ATOM 1490 C C . ALA B 1 59 ? 7.402 14.562 12.688 1 93.12 59 ALA B C 1
ATOM 1492 O O . ALA B 1 59 ? 8.508 14.828 12.211 1 93.12 59 ALA B O 1
ATOM 1493 N N . TYR B 1 60 ? 6.641 13.812 12.031 1 94.38 60 TYR B N 1
ATOM 1494 C CA . TYR B 1 60 ? 6.977 13.109 10.805 1 94.38 60 TYR B CA 1
ATOM 1495 C C . TYR B 1 60 ? 6.949 14.047 9.609 1 94.38 60 TYR B C 1
ATOM 1497 O O . TYR B 1 60 ? 7.836 14 8.75 1 94.38 60 TYR B O 1
ATOM 1505 N N . TYR B 1 61 ? 6.012 14.93 9.523 1 93.69 61 TYR B N 1
ATOM 1506 C CA . TYR B 1 61 ? 5.656 15.609 8.281 1 93.69 61 TYR B CA 1
ATOM 1507 C C . TYR B 1 61 ? 6.598 16.781 8.016 1 93.69 61 TYR B C 1
ATOM 1509 O O . TYR B 1 61 ? 7.07 16.969 6.887 1 93.69 61 TYR B O 1
ATOM 1517 N N . PRO B 1 62 ? 7.02 17.562 9.023 1 92.06 62 PRO B N 1
ATOM 1518 C CA . PRO B 1 62 ? 7.84 18.734 8.727 1 92.06 62 PRO B CA 1
ATOM 1519 C C . PRO B 1 62 ? 9.156 18.375 8.039 1 92.06 62 PRO B C 1
ATOM 1521 O O . PRO B 1 62 ? 9.461 18.891 6.961 1 92.06 62 PRO B O 1
ATOM 1524 N N . PRO B 1 63 ? 9.922 17.469 8.625 1 91.12 63 PRO B N 1
ATOM 1525 C CA . PRO B 1 63 ? 11.18 17.156 7.934 1 91.12 63 PRO B CA 1
ATOM 1526 C C . PRO B 1 63 ? 10.953 16.531 6.559 1 91.12 63 PRO B C 1
ATOM 1528 O O . PRO B 1 63 ? 11.75 16.75 5.645 1 91.12 63 PRO B O 1
ATOM 1531 N N . LEU B 1 64 ? 9.969 15.711 6.375 1 90.38 64 LEU B N 1
ATOM 1532 C CA . LEU B 1 64 ? 9.641 15.102 5.094 1 90.38 64 LEU B CA 1
ATOM 1533 C C . LEU B 1 64 ? 9.328 16.156 4.047 1 90.38 64 LEU B C 1
ATOM 1535 O O . LEU B 1 64 ? 9.906 16.156 2.957 1 90.38 64 LEU B O 1
ATOM 1539 N N . LEU B 1 65 ? 8.508 17.094 4.355 1 91.12 65 LEU B N 1
ATOM 1540 C CA . LEU B 1 65 ? 8.023 18.078 3.404 1 91.12 65 LEU B CA 1
ATOM 1541 C C . LEU B 1 65 ? 9.055 19.188 3.191 1 91.12 65 LEU B C 1
ATOM 1543 O O . LEU B 1 65 ? 9.039 19.875 2.164 1 91.12 65 LEU B O 1
ATOM 1547 N N . ALA B 1 66 ? 9.953 19.359 4.133 1 90.56 66 ALA B N 1
ATOM 1548 C CA . ALA B 1 66 ? 11.016 20.359 4.012 1 90.56 66 ALA B CA 1
ATOM 1549 C C . ALA B 1 66 ? 11.938 20.047 2.834 1 90.56 66 ALA B C 1
ATOM 1551 O O . ALA B 1 66 ? 12.609 20.938 2.311 1 90.56 66 ALA B O 1
ATOM 1552 N N . GLY B 1 67 ? 11.961 18.844 2.445 1 92 67 GLY B N 1
ATOM 1553 C CA . GLY B 1 67 ? 12.789 18.453 1.315 1 92 67 GLY B CA 1
ATOM 1554 C C . GLY B 1 67 ? 12.195 18.844 -0.024 1 92 67 GLY B C 1
ATOM 1555 O O . GLY B 1 67 ? 12.875 18.766 -1.053 1 92 67 GLY B O 1
ATOM 1556 N N . PHE B 1 68 ? 11.016 19.328 0.002 1 95.19 68 PHE B N 1
ATOM 1557 C CA . PHE B 1 68 ? 10.312 19.656 -1.232 1 95.19 68 PHE B CA 1
ATOM 1558 C C . PHE B 1 68 ? 10 21.141 -1.295 1 95.19 68 PHE B C 1
ATOM 1560 O O . PHE B 1 68 ? 9.508 21.719 -0.323 1 95.19 68 PHE B O 1
ATOM 1567 N N . GLU B 1 69 ? 10.289 21.766 -2.398 1 95.5 69 GLU B N 1
ATOM 1568 C CA . GLU B 1 69 ? 9.82 23.125 -2.678 1 95.5 69 GLU B CA 1
ATOM 1569 C C . GLU B 1 69 ? 8.297 23.156 -2.82 1 95.5 69 GLU B C 1
ATOM 1571 O O . GLU B 1 69 ? 7.645 24.078 -2.326 1 95.5 69 GLU B O 1
ATOM 1576 N N . ARG B 1 70 ? 7.848 22.172 -3.5 1 96.56 70 ARG B N 1
ATOM 1577 C CA . ARG B 1 70 ? 6.418 21.953 -3.66 1 96.56 70 ARG B CA 1
ATOM 1578 C C . ARG B 1 70 ? 6.109 20.469 -3.793 1 96.56 70 ARG B C 1
ATOM 1580 O O . ARG B 1 70 ? 6.969 19.672 -4.199 1 96.56 70 ARG B O 1
ATOM 1587 N N . GLY B 1 71 ? 4.957 20.156 -3.453 1 97.56 71 GLY B N 1
ATOM 1588 C CA . GLY B 1 71 ? 4.441 18.797 -3.557 1 97.56 71 GLY B CA 1
ATOM 1589 C C . GLY B 1 71 ? 2.938 18.703 -3.373 1 97.56 71 GLY B C 1
ATOM 1590 O O . GLY B 1 71 ? 2.354 19.5 -2.619 1 97.56 71 GLY B O 1
ATOM 1591 N N . THR B 1 72 ? 2.385 17.797 -4.082 1 98.5 72 THR B N 1
ATOM 1592 C CA . THR B 1 72 ? 0.938 17.625 -3.996 1 98.5 72 THR B CA 1
ATOM 1593 C C . THR B 1 72 ? 0.558 16.156 -4.023 1 98.5 72 THR B C 1
ATOM 1595 O O . THR B 1 72 ? 1.014 15.406 -4.895 1 98.5 72 THR B O 1
ATOM 1598 N N . ASP B 1 73 ? -0.13 15.766 -2.994 1 98.62 73 ASP B N 1
ATOM 1599 C CA . ASP B 1 73 ? -0.84 14.484 -3.016 1 98.62 73 ASP B CA 1
ATOM 1600 C C . ASP B 1 73 ? -2.229 14.641 -3.633 1 98.62 73 ASP B C 1
ATOM 1602 O O . ASP B 1 73 ? -3.047 15.422 -3.143 1 98.62 73 ASP B O 1
ATOM 1606 N N . THR B 1 74 ? -2.521 13.922 -4.625 1 98.81 74 THR B N 1
ATOM 1607 C CA . THR B 1 74 ? -3.83 13.945 -5.27 1 98.81 74 THR B CA 1
ATOM 1608 C C . THR B 1 74 ? -4.547 12.609 -5.086 1 98.81 74 THR B C 1
ATOM 1610 O O . THR B 1 74 ? -4.152 11.602 -5.68 1 98.81 74 THR B O 1
ATOM 1613 N N . PRO B 1 75 ? -5.574 12.609 -4.254 1 98.81 75 PRO B N 1
ATOM 1614 C CA . PRO B 1 75 ? -6.387 11.398 -4.211 1 98.81 75 PRO B C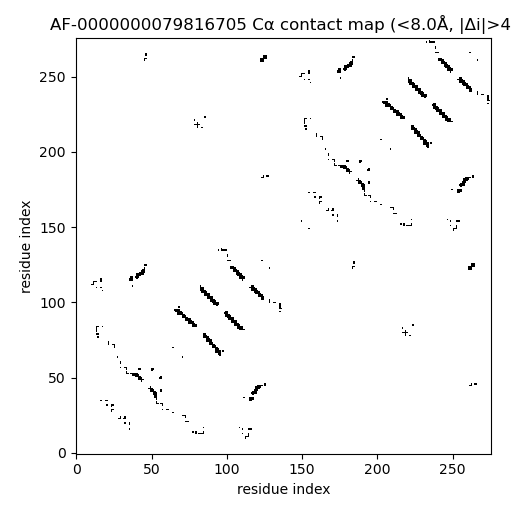A 1
ATOM 1615 C C . PRO B 1 75 ? -7.027 11.07 -5.559 1 98.81 75 PRO B C 1
ATOM 1617 O O . PRO B 1 75 ? -7.801 11.867 -6.09 1 98.81 75 PRO B O 1
ATOM 1620 N N . THR B 1 76 ? -6.688 9.945 -6.102 1 98.56 76 THR B N 1
ATOM 1621 C CA . THR B 1 76 ? -7.223 9.531 -7.395 1 98.56 76 THR B CA 1
ATOM 1622 C C . THR B 1 76 ? -8.438 8.625 -7.211 1 98.56 76 THR B C 1
ATOM 1624 O O . THR B 1 76 ? -9.258 8.492 -8.125 1 98.56 76 THR B O 1
ATOM 1627 N N . ARG B 1 77 ? -8.555 8.008 -6.102 1 98.31 77 ARG B N 1
ATOM 1628 C CA . ARG B 1 77 ? -9.688 7.156 -5.75 1 98.31 77 ARG B CA 1
ATOM 1629 C C . ARG B 1 77 ? -9.828 7.031 -4.238 1 98.31 77 ARG B C 1
ATOM 1631 O O . ARG B 1 77 ? -8.844 6.836 -3.531 1 98.31 77 ARG B O 1
ATOM 1638 N N . ILE B 1 78 ? -11.039 7.148 -3.73 1 98.38 78 ILE B N 1
ATOM 1639 C CA . ILE B 1 78 ? -11.336 6.977 -2.314 1 98.38 78 ILE B CA 1
ATOM 1640 C C . ILE B 1 78 ? -12.406 5.898 -2.141 1 98.38 78 ILE B C 1
ATOM 1642 O O . ILE B 1 78 ? -13.5 6 -2.709 1 98.38 78 ILE B O 1
ATOM 1646 N N . SER B 1 79 ? -12.094 4.867 -1.423 1 98.25 79 SER B N 1
ATOM 1647 C CA . SER B 1 79 ? -13.016 3.781 -1.103 1 98.25 79 SER B CA 1
ATOM 1648 C C . SER B 1 79 ? -13.312 3.732 0.392 1 98.25 79 SER B C 1
ATOM 1650 O O . SER B 1 79 ? -12.398 3.643 1.211 1 98.25 79 SER B O 1
ATOM 1652 N N . VAL B 1 80 ? -14.578 3.75 0.731 1 97.88 80 VAL B N 1
ATOM 1653 C CA . VAL B 1 80 ? -14.969 3.785 2.135 1 97.88 80 VAL B CA 1
ATOM 1654 C C . VAL B 1 80 ? -15.688 2.486 2.504 1 97.88 80 VAL B C 1
ATOM 1656 O O . VAL B 1 80 ? -16.734 2.176 1.948 1 97.88 80 VAL B O 1
ATOM 1659 N N . ALA B 1 81 ? -15.133 1.688 3.365 1 97.25 81 ALA B N 1
ATOM 1660 C CA . ALA B 1 81 ? -15.734 0.517 3.992 1 97.25 81 ALA B CA 1
ATOM 1661 C C . ALA B 1 81 ? -16 0.763 5.477 1 97.25 81 ALA B C 1
ATOM 1663 O O . ALA B 1 81 ? -15.148 0.458 6.32 1 97.25 81 ALA B O 1
ATOM 1664 N N . ASP B 1 82 ? -17.25 1.223 5.73 1 94.12 82 ASP B N 1
ATOM 1665 C CA . ASP B 1 82 ? -17.562 1.632 7.098 1 94.12 82 ASP B CA 1
ATOM 1666 C C . ASP B 1 82 ? -16.562 2.67 7.602 1 94.12 82 ASP B C 1
ATOM 1668 O O . ASP B 1 82 ? -16.531 3.799 7.109 1 94.12 82 ASP B O 1
ATOM 1672 N N . ARG B 1 83 ? -15.578 2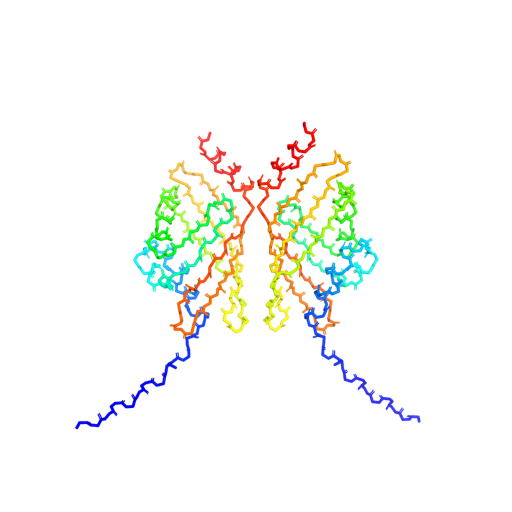.309 8.484 1 95.31 83 ARG B N 1
ATOM 1673 C CA . ARG B 1 83 ? -14.68 3.293 9.07 1 95.31 83 ARG B CA 1
ATOM 1674 C C . ARG B 1 83 ? -13.258 3.111 8.555 1 95.31 83 ARG B C 1
ATOM 1676 O O . ARG B 1 83 ? -12.32 3.752 9.047 1 95.31 83 ARG B O 1
ATOM 1683 N N . VAL B 1 84 ? -13.156 2.201 7.629 1 98.25 84 VAL B N 1
ATOM 1684 C CA . VAL B 1 84 ? -11.883 2.031 6.938 1 98.25 84 VAL B CA 1
ATOM 1685 C C . VAL B 1 84 ? -11.922 2.738 5.586 1 98.25 84 VAL B C 1
ATOM 1687 O O . VAL B 1 84 ? -12.844 2.516 4.793 1 98.25 84 VAL B O 1
ATOM 1690 N N . VAL B 1 85 ? -11 3.645 5.34 1 98.62 85 VAL B N 1
ATOM 1691 C CA . VAL B 1 85 ? -10.93 4.391 4.086 1 98.62 85 VAL B CA 1
ATOM 1692 C C . VAL B 1 85 ? -9.602 4.094 3.387 1 98.62 85 VAL B C 1
ATOM 1694 O O . VAL B 1 85 ? -8.531 4.25 3.979 1 98.62 85 VAL B O 1
ATOM 1697 N N . THR B 1 86 ? -9.664 3.594 2.207 1 98.88 86 THR B N 1
ATOM 1698 C CA . THR B 1 86 ? -8.492 3.398 1.36 1 98.88 86 THR B CA 1
ATOM 1699 C C . THR B 1 86 ? -8.422 4.473 0.279 1 98.88 86 THR B C 1
ATOM 1701 O O . THR B 1 86 ? -9.422 4.75 -0.393 1 98.88 86 THR B O 1
ATOM 1704 N N . VAL B 1 87 ? -7.254 5.039 0.156 1 98.88 87 VAL B N 1
ATOM 1705 C CA . VAL B 1 87 ? -7.078 6.117 -0.811 1 98.88 87 VAL B CA 1
ATOM 1706 C C . VAL B 1 87 ? -5.902 5.801 -1.729 1 98.88 87 VAL B C 1
ATOM 1708 O O . VAL B 1 87 ? -4.789 5.555 -1.259 1 98.88 87 VAL B O 1
ATOM 1711 N N . GLU B 1 88 ? -6.121 5.727 -2.982 1 98.88 88 GLU B N 1
ATOM 1712 C CA . GLU B 1 88 ? -5.059 5.742 -3.984 1 98.88 88 GLU B CA 1
ATOM 1713 C C . GLU B 1 88 ? -4.668 7.172 -4.352 1 98.88 88 GLU B C 1
ATOM 1715 O O . GLU B 1 88 ? -5.531 8.047 -4.465 1 98.88 88 GLU B O 1
ATOM 1720 N N . ILE B 1 89 ? -3.365 7.363 -4.508 1 98.88 89 ILE B N 1
ATOM 1721 C CA . ILE B 1 89 ? -2.836 8.727 -4.559 1 98.88 89 ILE B CA 1
ATOM 1722 C C . ILE B 1 89 ? -1.794 8.828 -5.672 1 98.88 89 ILE B C 1
ATOM 1724 O O . ILE B 1 89 ? -1.015 7.898 -5.891 1 98.88 89 ILE B O 1
ATOM 1728 N N . GLY B 1 90 ? -1.803 9.891 -6.367 1 98.81 90 GLY B N 1
ATOM 1729 C CA . GLY B 1 90 ? -0.635 10.344 -7.105 1 98.81 90 GLY B CA 1
ATOM 1730 C C . GLY B 1 90 ? 0.1 11.484 -6.414 1 98.81 90 GLY B C 1
ATOM 1731 O O . GLY B 1 90 ? -0.507 12.492 -6.051 1 98.81 90 GLY B O 1
ATOM 1732 N N . PHE B 1 91 ? 1.379 11.32 -6.242 1 98.69 91 PHE B N 1
ATOM 1733 C CA . PHE B 1 91 ? 2.207 12.398 -5.707 1 98.69 91 PHE B CA 1
ATOM 1734 C C . PHE B 1 91 ? 3.068 13.008 -6.801 1 98.69 91 PHE B C 1
ATOM 1736 O O . PHE B 1 91 ? 3.631 12.297 -7.633 1 98.69 91 PHE B O 1
ATOM 1743 N N . GLU B 1 92 ? 3.164 14.25 -6.828 1 98.69 92 GLU B N 1
ATOM 1744 C CA . GLU B 1 92 ? 4.121 15.016 -7.625 1 98.69 92 GLU B CA 1
ATOM 1745 C C . GLU B 1 92 ? 4.762 16.125 -6.801 1 98.69 92 GLU B C 1
ATOM 1747 O O . GLU B 1 92 ? 4.066 16.844 -6.082 1 98.69 92 GLU B O 1
ATOM 1752 N N . GLY B 1 93 ? 6.016 16.234 -6.922 1 97.94 93 GLY B N 1
ATOM 1753 C CA . GLY B 1 93 ? 6.707 17.297 -6.203 1 97.94 93 GLY B CA 1
ATOM 1754 C C . GLY B 1 93 ? 8.023 17.688 -6.844 1 97.94 93 GLY B C 1
ATOM 1755 O O . GLY B 1 93 ? 8.484 17.031 -7.785 1 97.94 93 GLY B O 1
ATOM 1756 N N . ARG B 1 94 ? 8.539 18.812 -6.402 1 97.81 94 ARG B N 1
ATOM 1757 C CA . ARG B 1 94 ? 9.867 19.312 -6.738 1 97.81 94 ARG B CA 1
ATOM 1758 C C . ARG B 1 94 ? 10.719 19.484 -5.488 1 97.81 94 ARG B C 1
ATOM 1760 O O . ARG B 1 94 ? 10.297 20.125 -4.523 1 97.81 94 ARG B O 1
ATOM 1767 N N . THR B 1 95 ? 11.883 18.922 -5.555 1 97 95 THR B N 1
ATOM 1768 C CA . THR B 1 95 ? 12.766 19.031 -4.398 1 97 95 THR B CA 1
ATOM 1769 C C . THR B 1 95 ? 13.32 20.453 -4.281 1 97 95 THR B C 1
ATOM 1771 O O . THR B 1 95 ? 13.242 21.234 -5.234 1 97 95 THR B O 1
ATOM 1774 N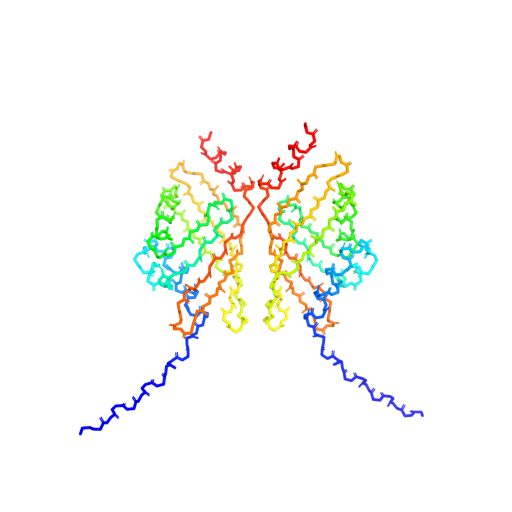 N . VAL B 1 96 ? 13.859 20.766 -3.119 1 95 96 VAL B N 1
ATOM 1775 C CA . VAL B 1 96 ? 14.508 22.047 -2.904 1 95 96 VAL B CA 1
ATOM 1776 C C . VAL B 1 96 ? 15.688 22.203 -3.865 1 95 96 VAL B C 1
ATOM 1778 O O . VAL B 1 96 ? 16 23.312 -4.293 1 95 96 VAL B O 1
ATOM 1781 N N . GLY B 1 97 ? 16.25 21.141 -4.273 1 93.94 97 GLY B N 1
ATOM 1782 C CA . GLY B 1 97 ? 17.344 21.141 -5.219 1 93.94 97 GLY B CA 1
ATOM 1783 C C . GLY B 1 97 ? 16.906 21.266 -6.664 1 93.94 97 GLY B C 1
ATOM 1784 O O . GLY B 1 97 ? 17.734 21.328 -7.57 1 93.94 97 GLY B O 1
ATOM 1785 N N . GLY B 1 98 ? 15.602 21.125 -6.91 1 95.81 98 GLY B N 1
ATOM 1786 C CA . GLY B 1 98 ? 15.078 21.438 -8.234 1 95.81 98 GLY B CA 1
ATOM 1787 C C . GLY B 1 98 ? 14.727 20.203 -9.039 1 95.81 98 GLY B C 1
ATOM 1788 O O . GLY B 1 98 ? 14.359 20.297 -10.211 1 95.81 98 GLY B O 1
ATOM 1789 N N . ALA B 1 99 ? 14.781 19.078 -8.438 1 97.19 99 ALA B N 1
ATOM 1790 C CA . ALA B 1 99 ? 14.469 17.844 -9.148 1 97.19 99 ALA B CA 1
ATOM 1791 C C . ALA B 1 99 ? 13 17.453 -8.969 1 97.19 99 ALA B C 1
ATOM 1793 O O . ALA B 1 99 ? 12.43 17.656 -7.895 1 97.19 99 ALA B O 1
ATOM 1794 N N . ASP B 1 100 ? 12.414 16.859 -10 1 98 100 ASP B N 1
ATOM 1795 C CA . ASP B 1 100 ? 11.039 16.375 -9.93 1 98 100 ASP B CA 1
ATOM 1796 C C . ASP B 1 100 ? 10.984 14.969 -9.344 1 98 100 ASP B C 1
ATOM 1798 O O . ASP B 1 100 ? 11.82 14.117 -9.672 1 98 100 ASP B O 1
ATOM 1802 N N . ILE B 1 101 ? 10.078 14.789 -8.469 1 98.12 101 ILE B N 1
ATOM 1803 C CA . ILE B 1 101 ? 9.766 13.477 -7.902 1 98.12 101 ILE B CA 1
ATOM 1804 C C . ILE B 1 101 ? 8.289 13.156 -8.125 1 98.12 101 ILE B C 1
ATOM 1806 O O . ILE B 1 101 ? 7.426 14.016 -7.926 1 98.12 101 ILE B O 1
ATOM 1810 N N . ALA B 1 102 ? 7.969 11.969 -8.562 1 98.69 102 ALA B N 1
ATOM 1811 C CA . ALA B 1 102 ? 6.594 11.516 -8.734 1 98.69 102 ALA B CA 1
ATOM 1812 C C . ALA B 1 102 ? 6.461 10.031 -8.43 1 98.69 102 ALA B C 1
ATOM 1814 O O . ALA B 1 102 ? 7.332 9.234 -8.789 1 98.69 102 ALA B O 1
ATOM 1815 N N . PHE B 1 103 ? 5.391 9.68 -7.824 1 98.5 103 PHE B N 1
ATOM 1816 C CA . PHE B 1 103 ? 5.109 8.273 -7.547 1 98.5 103 PHE B CA 1
ATOM 1817 C C . PHE B 1 103 ? 3.648 8.078 -7.156 1 98.5 103 PHE B C 1
ATOM 1819 O O . PHE B 1 103 ? 2.965 9.039 -6.789 1 98.5 103 PHE B O 1
ATOM 1826 N N . ASP B 1 104 ? 3.162 6.895 -7.223 1 98.69 104 ASP B N 1
ATOM 1827 C CA . ASP B 1 104 ? 1.85 6.504 -6.723 1 98.69 104 ASP B CA 1
ATOM 1828 C C . ASP B 1 104 ? 1.948 5.945 -5.305 1 98.69 104 ASP B C 1
ATOM 1830 O O . ASP B 1 104 ? 3.012 5.484 -4.887 1 98.69 104 ASP B O 1
ATOM 1834 N N . ALA B 1 105 ? 0.865 6.012 -4.574 1 98.88 105 ALA B N 1
ATOM 1835 C CA . ALA B 1 105 ? 0.796 5.488 -3.213 1 98.88 105 ALA B CA 1
ATOM 1836 C C . ALA B 1 105 ? -0.609 4.992 -2.887 1 98.88 105 ALA B C 1
ATOM 1838 O O . ALA B 1 105 ? -1.549 5.219 -3.654 1 98.88 105 ALA B O 1
ATOM 1839 N N . VAL B 1 106 ? -0.735 4.301 -1.82 1 98.88 106 VAL B N 1
ATOM 1840 C CA . VAL B 1 106 ? -2.021 3.969 -1.219 1 98.88 106 VAL B CA 1
ATOM 1841 C C . VAL B 1 106 ? -1.96 4.188 0.292 1 98.88 106 VAL B C 1
ATOM 1843 O O . VAL B 1 106 ? -0.961 3.854 0.933 1 98.88 106 VAL B O 1
ATOM 1846 N N . ASP B 1 107 ? -2.928 4.828 0.857 1 98.94 107 ASP B N 1
ATOM 1847 C CA . ASP B 1 107 ? -3.1 5.035 2.291 1 98.94 107 ASP B CA 1
ATOM 1848 C C . ASP B 1 107 ? -4.309 4.262 2.818 1 98.94 107 ASP B C 1
ATOM 1850 O O . ASP B 1 107 ? -5.348 4.203 2.158 1 98.94 107 ASP B O 1
ATOM 1854 N N . VAL B 1 108 ? -4.234 3.658 3.967 1 98.94 108 VAL B N 1
ATOM 1855 C CA . VAL B 1 108 ? -5.348 3.016 4.656 1 98.94 108 VAL B CA 1
ATOM 1856 C C . VAL B 1 108 ? -5.605 3.715 5.988 1 98.94 108 VAL B C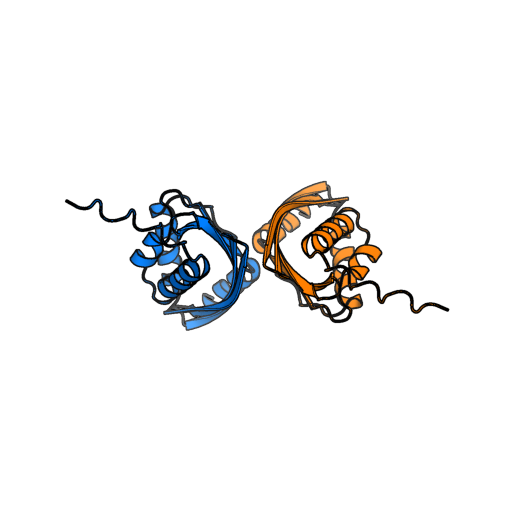 1
ATOM 1858 O O . VAL B 1 108 ? -4.73 3.74 6.859 1 98.94 108 VAL B O 1
ATOM 1861 N N . PHE B 1 109 ? -6.77 4.23 6.16 1 98.81 109 PHE B N 1
ATOM 1862 C CA . PHE B 1 109 ? -7.195 4.949 7.355 1 98.81 109 PHE B CA 1
ATOM 1863 C C . PHE B 1 109 ? -8.219 4.133 8.141 1 98.81 109 PHE B C 1
ATOM 1865 O O . PHE B 1 109 ? -9.109 3.521 7.555 1 98.81 109 PHE B O 1
ATOM 1872 N N . ASP B 1 110 ? -8.047 4.125 9.414 1 98.75 110 ASP B N 1
ATOM 1873 C CA . ASP B 1 110 ? -9.141 3.811 10.32 1 98.75 110 ASP B CA 1
ATOM 1874 C C . ASP B 1 110 ? -9.664 5.066 11.016 1 98.75 110 ASP B C 1
ATOM 1876 O O . ASP B 1 110 ? -8.914 5.758 11.703 1 98.75 110 ASP B O 1
ATOM 1880 N N . ILE B 1 111 ? -10.906 5.344 10.852 1 98.44 111 ILE B N 1
ATOM 1881 C CA . ILE B 1 111 ? -11.547 6.5 11.469 1 98.44 111 ILE B CA 1
ATOM 1882 C C . ILE B 1 111 ? -12.367 6.051 12.672 1 98.44 111 ILE B C 1
ATOM 1884 O O . ILE B 1 111 ? -13.156 5.105 12.578 1 98.44 111 ILE B O 1
ATOM 1888 N N . ASP B 1 112 ? -12.148 6.66 13.797 1 97.31 112 ASP B N 1
ATOM 1889 C CA . ASP B 1 112 ? -12.875 6.238 14.992 1 97.31 112 ASP B CA 1
ATOM 1890 C C . ASP B 1 112 ? -14.273 6.859 15.039 1 97.31 112 ASP B C 1
ATOM 1892 O O . ASP B 1 112 ? -14.672 7.562 14.109 1 97.31 112 ASP B O 1
ATOM 1896 N N . GLU B 1 113 ? -15.008 6.559 16.094 1 94.5 113 GLU B N 1
ATOM 1897 C CA . GLU B 1 113 ? -16.406 6.961 16.219 1 94.5 113 GLU B CA 1
ATOM 1898 C C . GLU B 1 113 ? -16.531 8.477 16.312 1 94.5 113 GLU B C 1
ATOM 1900 O O . GLU B 1 113 ? -17.562 9.047 15.922 1 94.5 113 GLU B O 1
ATOM 1905 N N . ASP B 1 114 ? -15.492 9.1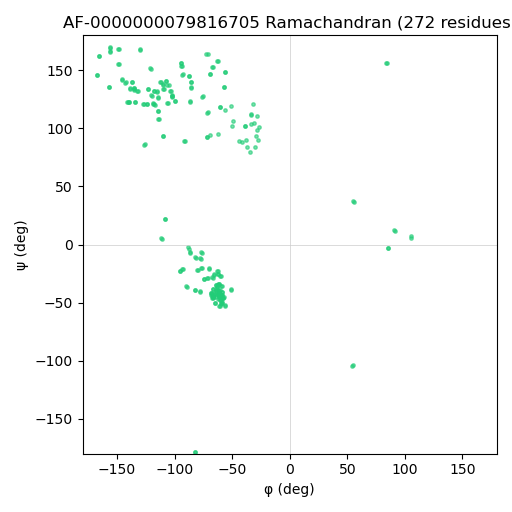09 16.781 1 94.5 114 ASP B N 1
ATOM 1906 C CA . ASP B 1 114 ? -15.508 10.562 16.938 1 94.5 114 ASP B CA 1
ATOM 1907 C C . ASP B 1 114 ? -15.039 11.258 15.672 1 94.5 114 ASP B C 1
ATOM 1909 O O . ASP B 1 114 ? -14.977 12.492 15.617 1 94.5 114 ASP B O 1
ATOM 1913 N N . GLY B 1 115 ? -14.664 10.469 14.68 1 96.38 115 GLY B N 1
ATOM 1914 C CA . GLY B 1 115 ? -14.273 11.031 13.391 1 96.38 115 GLY B CA 1
ATOM 1915 C C . GLY B 1 115 ? -12.789 11.328 13.297 1 96.38 115 GLY B C 1
ATOM 1916 O O . GLY B 1 115 ? -12.344 12.008 12.367 1 96.38 115 GLY B O 1
ATOM 1917 N N . HIS B 1 116 ? -12.023 10.875 14.172 1 97.75 116 HIS B N 1
ATOM 1918 C CA . HIS B 1 116 ? -10.578 11.062 14.148 1 97.75 116 HIS B CA 1
ATOM 1919 C C . HIS B 1 116 ? -9.883 9.875 13.477 1 97.75 116 HIS B C 1
ATOM 1921 O O . HIS B 1 116 ? -10.422 8.766 13.461 1 97.75 116 HIS B O 1
ATOM 1927 N N . ILE B 1 117 ? -8.727 10.156 12.938 1 98.5 117 ILE B N 1
ATOM 1928 C CA . ILE B 1 117 ? -7.887 9.086 12.406 1 98.5 117 ILE B CA 1
ATOM 1929 C C . ILE B 1 117 ? -7.293 8.281 13.555 1 98.5 117 ILE B C 1
ATOM 1931 O O . ILE B 1 117 ? -6.492 8.797 14.344 1 98.5 117 ILE B O 1
ATOM 1935 N N . ALA B 1 118 ? -7.691 7.074 13.664 1 98.69 118 ALA B N 1
ATOM 1936 C CA . ALA B 1 118 ? -7.188 6.188 14.711 1 98.69 118 ALA B CA 1
ATOM 1937 C C . ALA B 1 118 ? -5.941 5.441 14.242 1 98.69 118 ALA B C 1
ATOM 1939 O O . ALA B 1 118 ? -5.074 5.102 15.047 1 98.69 118 ALA B O 1
ATOM 1940 N N . ARG B 1 119 ? -5.906 5.082 13.023 1 98.81 119 ARG B N 1
ATOM 1941 C CA . ARG B 1 119 ? -4.785 4.395 12.391 1 98.81 119 ARG B CA 1
ATOM 1942 C C . ARG B 1 119 ? -4.57 4.883 10.969 1 98.81 119 ARG B C 1
ATOM 1944 O O . ARG B 1 119 ? -5.531 5.086 10.219 1 98.81 119 ARG B O 1
ATOM 1951 N N . LEU B 1 120 ? -3.346 5.055 10.555 1 98.81 120 LEU B N 1
ATOM 1952 C CA . LEU B 1 120 ? -2.973 5.398 9.188 1 98.81 120 LEU B CA 1
ATOM 1953 C C . LEU B 1 120 ? -1.728 4.633 8.758 1 98.81 120 LEU B C 1
ATOM 1955 O O . LEU B 1 120 ? -0.72 4.625 9.469 1 98.81 120 LEU B O 1
ATOM 1959 N N . SER B 1 121 ? -1.839 3.9 7.715 1 98.81 121 SER B N 1
ATOM 1960 C CA . SER B 1 121 ? -0.693 3.266 7.07 1 98.81 121 SER B CA 1
ATOM 1961 C C . SER B 1 121 ? -0.472 3.82 5.668 1 98.81 121 SER B C 1
ATOM 1963 O O . SER B 1 121 ? -1.422 3.967 4.895 1 98.81 121 SER B O 1
ATOM 1965 N N . LEU B 1 122 ? 0.744 4.191 5.312 1 98.75 122 LEU B N 1
ATOM 1966 C CA . LEU B 1 122 ? 1.136 4.719 4.008 1 98.75 122 LEU B CA 1
ATOM 1967 C C . LEU B 1 122 ? 1.99 3.713 3.248 1 98.75 122 LEU B C 1
ATOM 1969 O O . LEU B 1 122 ? 2.93 3.141 3.807 1 98.75 122 LEU B O 1
ATOM 1973 N N . TRP B 1 123 ? 1.674 3.52 1.969 1 98.88 123 TRP B N 1
ATOM 1974 C CA . TRP B 1 123 ? 2.41 2.564 1.147 1 98.88 123 TRP B CA 1
ATOM 1975 C C . TRP B 1 123 ? 2.797 3.184 -0.192 1 98.88 123 TRP B C 1
ATOM 1977 O O . TRP B 1 123 ? 1.95 3.744 -0.892 1 98.88 123 TRP B O 1
ATOM 1987 N N . TYR B 1 124 ? 4.02 3.021 -0.564 1 98.75 124 TYR B N 1
ATOM 1988 C CA . TYR B 1 124 ? 4.574 3.402 -1.858 1 98.75 124 TYR B CA 1
ATOM 1989 C C . TYR B 1 124 ? 5.816 2.58 -2.18 1 98.75 124 TYR B C 1
ATOM 1991 O O . TYR B 1 124 ? 6.305 1.823 -1.337 1 98.75 124 TYR B O 1
ATOM 1999 N N . ASP B 1 125 ? 6.312 2.68 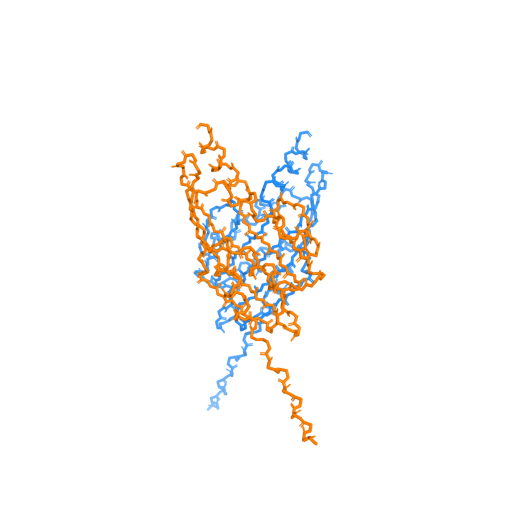-3.432 1 98.69 125 ASP B N 1
ATOM 2000 C CA . ASP B 1 125 ? 7.531 1.987 -3.844 1 98.69 125 ASP B CA 1
ATOM 2001 C C . ASP B 1 125 ? 8.766 2.623 -3.211 1 98.69 125 ASP B C 1
ATOM 2003 O O . ASP B 1 125 ? 9.352 3.545 -3.777 1 98.69 125 ASP B O 1
ATOM 2007 N N . THR B 1 126 ? 9.195 2.104 -2.051 1 98.44 126 THR B N 1
ATOM 2008 C CA . THR B 1 126 ? 10.266 2.721 -1.28 1 98.44 126 THR B CA 1
ATOM 2009 C C . THR B 1 126 ? 11.578 2.695 -2.061 1 98.44 126 THR B C 1
ATOM 2011 O O . THR B 1 126 ? 12.398 3.609 -1.942 1 98.44 126 THR B O 1
ATOM 2014 N N . ARG B 1 127 ? 11.805 1.678 -2.818 1 98.12 127 ARG B N 1
ATOM 2015 C CA . ARG B 1 127 ? 13.023 1.577 -3.615 1 98.12 127 ARG B CA 1
ATOM 2016 C C . ARG B 1 127 ? 13.047 2.639 -4.711 1 98.12 127 ARG B C 1
ATOM 2018 O O . ARG B 1 127 ? 14.062 3.312 -4.902 1 98.12 127 ARG B O 1
ATOM 2025 N N . ASP B 1 128 ? 11.953 2.775 -5.395 1 98.12 128 ASP B N 1
ATOM 2026 C CA . ASP B 1 128 ? 11.898 3.742 -6.488 1 98.12 128 ASP B CA 1
ATOM 2027 C C . ASP B 1 128 ? 12 5.172 -5.961 1 98.12 128 ASP B C 1
ATOM 2029 O O . ASP B 1 128 ? 12.695 6.008 -6.547 1 98.12 128 ASP B O 1
ATOM 2033 N N . VAL B 1 129 ? 11.273 5.5 -4.891 1 97.06 129 VAL B N 1
ATOM 2034 C CA . VAL B 1 129 ? 11.305 6.84 -4.324 1 97.06 129 VAL B CA 1
ATOM 2035 C C . VAL B 1 129 ? 12.727 7.164 -3.855 1 97.06 129 VAL B C 1
ATOM 2037 O O . VAL B 1 129 ? 13.234 8.266 -4.105 1 97.06 129 VAL B O 1
ATOM 2040 N N . ALA B 1 130 ? 13.383 6.219 -3.188 1 95.94 130 ALA B N 1
ATOM 2041 C CA . ALA B 1 130 ? 14.766 6.43 -2.762 1 95.94 130 ALA B CA 1
ATOM 2042 C C . ALA B 1 130 ? 15.672 6.703 -3.957 1 95.94 130 ALA B C 1
ATOM 2044 O O . ALA B 1 130 ? 16.562 7.559 -3.891 1 95.94 130 ALA B O 1
ATOM 2045 N N . ARG B 1 131 ? 15.484 5.922 -5.016 1 96.75 131 ARG B N 1
ATOM 2046 C CA . ARG B 1 131 ? 16.266 6.109 -6.23 1 96.75 131 ARG B CA 1
ATOM 2047 C C . ARG B 1 131 ? 16.094 7.516 -6.789 1 96.75 131 ARG B C 1
ATOM 2049 O O . ARG B 1 131 ? 17.062 8.172 -7.176 1 96.75 131 ARG B O 1
ATOM 2056 N N . GLN B 1 132 ? 14.844 7.961 -6.855 1 97.12 132 GLN B N 1
ATOM 2057 C CA . GLN B 1 132 ? 14.555 9.297 -7.375 1 97.12 132 GLN B CA 1
ATOM 2058 C C . GLN B 1 132 ? 15.203 10.375 -6.512 1 97.12 132 GLN B C 1
ATOM 2060 O O . GLN B 1 132 ? 15.773 11.336 -7.035 1 97.12 132 GLN B O 1
ATOM 2065 N N . VAL B 1 133 ? 15.148 10.25 -5.219 1 93.88 133 VAL B N 1
ATOM 2066 C CA . VAL B 1 133 ? 15.695 11.227 -4.281 1 93.88 133 VAL B CA 1
ATOM 2067 C C . VAL B 1 133 ? 17.219 11.258 -4.395 1 93.88 133 VAL B C 1
ATOM 2069 O O . VAL B 1 133 ? 17.828 12.336 -4.41 1 93.88 133 VAL B O 1
ATOM 2072 N N . ARG B 1 134 ? 17.797 10.078 -4.465 1 93.56 134 ARG B N 1
ATOM 2073 C CA . ARG B 1 134 ? 19.25 10.008 -4.641 1 93.56 134 ARG B CA 1
ATOM 2074 C C . ARG B 1 134 ? 19.672 10.68 -5.938 1 93.56 134 ARG B C 1
ATOM 2076 O O . ARG B 1 134 ? 20.672 11.422 -5.961 1 93.56 134 ARG B O 1
ATOM 2083 N N . ALA B 1 135 ? 18.953 10.398 -6.98 1 93.44 135 ALA B N 1
ATOM 2084 C CA . ALA B 1 135 ? 19.266 10.992 -8.281 1 93.44 135 ALA B CA 1
ATOM 2085 C C . ALA B 1 135 ? 19.141 12.508 -8.227 1 93.44 135 ALA B C 1
ATOM 2087 O O . ALA B 1 135 ? 19.906 13.219 -8.898 1 93.44 135 ALA B O 1
ATOM 2088 N N . ALA B 1 136 ? 18.234 12.992 -7.457 1 90.12 136 ALA B N 1
ATOM 2089 C CA . ALA B 1 136 ? 17.969 14.422 -7.328 1 90.12 136 ALA B CA 1
ATOM 2090 C C . ALA B 1 136 ? 19.094 15.109 -6.562 1 90.12 136 ALA B C 1
ATOM 2092 O O . ALA B 1 136 ? 19.344 16.312 -6.754 1 90.12 136 ALA B O 1
ATOM 2093 N N . ASN B 1 137 ? 19.75 14.414 -5.676 1 86.75 137 ASN B N 1
ATOM 2094 C CA . ASN B 1 137 ? 20.781 14.992 -4.816 1 86.75 137 ASN B CA 1
ATOM 2095 C C . ASN B 1 137 ? 22.172 14.836 -5.426 1 86.75 137 ASN B C 1
ATOM 2097 O O . ASN B 1 137 ? 23.141 15.43 -4.938 1 86.75 137 ASN B O 1
ATOM 2101 N N . GLY B 1 138 ? 22.359 13.898 -6.332 1 78.44 138 GLY B N 1
ATOM 2102 C CA . GLY B 1 138 ? 23.656 13.734 -6.988 1 78.44 138 GLY B CA 1
ATOM 2103 C C . GLY B 1 138 ? 23.734 14.453 -8.32 1 78.44 138 GLY B C 1
ATOM 2104 O O . GLY B 1 138 ? 22.797 15.133 -8.727 1 78.44 138 GLY B O 1
#

Secondary structure (DSSP, 8-state):
-------------HHHHHHHHHHHHHHT-HHHHHHTEEEEEEEEETTS--EESHHHHHTTHHHHHHTEEEEEEEEEEEEEETTEEEEEEEEEEEETTS-EEEEEEEEEEEE-TTS-EEEEEEEE-HHHHHHHHHHHH-/-------------HHHHHHHHHHHHHHT-HHHHHHTEEEEEEEEETTS--EESHHHHHTTHHHHHHTEEEEEEEEEEEEEETTEEEEEEEEEEEETTS-EEEEEEEEEEEE-TTS-EEEEEEEE-HHHHHHHHHHHH-

Sequence (276 aa):
MPDSPASEPRPTNPRATVEAYFAAVNARDFDALAALFAEDATFSPVGSRDRQGRADIAAYYPPLLAGFERGTDTPTRISVADRVVTVEIGFEGRTVGGADIAFDAVDVFDIDEDGHIARLSLWYDTRDVARQVRAANGMPDSPASEPRPTNPRATVEAYFAAVNARDFDALAALFAEDATFSPVGSRDRQGRADIAAYYPPLLAGFERGTDTPTRISVADRVVTVEIGFEGRTVGGADIAFDAVDVFDIDEDGHIARLSLWYDTRDVARQVRAANG

Foldseek 3Di:
DPPPPPPPLPFQDLVVLVVQLQVCLQVVPLVSNLVQADQFAWEAEPPDDIATGSVRVSVPRVVVCLQFPHKHWDFPDWDDDPQKIKTKTWMWTAGPLGAIDIWIKMKIFGADRNNGTRYIYIDTDPVVRVVRVVVSVD/DPPPPPPPLPFQDLVVLVVQLQVCLQVVPLVSNLVQADQFAWEAEPPDDIATGSVRVSVPRVVVCLQFPHKHWDFPDWDDDPQKIKTKTWMWTAGPLGAIDIWIKMKIFGADRNNGTRYIYIDTDPVVRVVRVVVSVD

Nearest PDB structures (foldseek):
  5aig-assembly2_B  TM=9.175E-01  e=2.744E-09  unidentified
  7vwd-assembly1_D  TM=8.451E-01  e=7.350E-09  Rhodococcus erythropolis
  4xbx-assembly1_A  TM=7.920E-01  e=5.080E-09  Rhodococcus erythropolis
  3f14-assembly1_A-2  TM=7.769E-01  e=2.779E-07  Cytophaga hutchinsonii ATCC 33406
  6isl-assembly1_B-2  TM=7.980E-01  e=4.276E-07  Streptomyces xiamenensis 318

Radius of gyration: 21.24 Å; Cα contacts (8 Å, |Δi|>4): 542; chains: 2; bounding box: 66×52×53 Å

InterPro domains:
  IPR011944 Steroid delta5-4-isomerase [TIGR02246] (15-74)
  IPR032710 NTF2-like domain superfamily [SSF54427] (11-129)
  IPR037401 SnoaL-like domain [PF12680] (18-119)

Organism: NCBI:txid1608957

pLDDT: mean 92.38, std 13.97, range [40.19, 98.94]

Solvent-accessible surface area (backbone atoms only — not comparable to full-atom values): 14546 Å² total; per-residue (Å²): 126,83,76,70,70,77,72,69,77,70,78,49,53,48,67,58,44,53,53,49,43,50,52,19,59,55,65,66,33,60,67,64,38,36,66,42,39,30,71,77,15,37,37,36,42,62,89,54,73,73,30,59,22,34,70,51,50,50,63,54,51,58,70,62,51,64,50,34,72,43,56,40,71,41,77,75,44,80,44,62,30,85,41,36,37,40,32,35,32,43,37,44,31,28,30,67,80,67,32,76,44,73,51,58,37,40,37,43,34,32,35,43,84,87,37,22,36,39,32,39,36,40,42,44,44,46,43,60,54,50,51,48,53,50,57,48,74,100,128,83,76,69,71,76,73,68,78,69,79,48,53,46,66,58,44,52,54,50,43,48,54,19,58,55,66,65,35,59,68,65,39,36,68,43,38,29,70,78,14,39,37,37,43,62,90,53,73,73,32,58,21,35,71,51,49,51,62,53,52,59,69,61,52,65,52,32,70,43,55,42,72,40,78,75,43,79,43,62,31,86,42,35,35,41,33,36,31,43,37,44,32,28,31,68,81,67,32,77,45,72,49,58,36,42,38,43,35,33,36,44,84,85,37,23,36,40,32,39,36,39,40,45,43,47,44,60,54,50,49,49,52,50,58,47,73,100